Protein AF-A0A955N5R6-F1 (afdb_monomer_lite)

Foldseek 3Di:
DDPVLVVLVVLLCLLVVLVVVVVPDPDDPDPSLVVSLVSLQVSLVVLVVVQPPDLLSLLQSLLLSLLSVLLSVLSVVCVPPPDNDPCNVVSSLLNNLLSQLRSPDVLSNLVSLLVVLVVLLVLLVPQPDDDPLSVVLNVLSVVLSVLSVVCNPDDDVSVQVSLVSVLCCLLPFPPNLSSLLSSLVSDDALSSLSSLSSSLSSSSSSVVVCLVVLEQPPPPPQLVSLQVRLQVLLVQLVPDQDQSNNLSSLLSNLSSLLRNCSNPFHSCSFQVSVLSSLSSNLSSVSRNLVSVCCVVPNPDGPVRPPDCCPPPVPSVVVVVVSLVSSLCSLVRSVVRRVVRDDPPDDDDPCVSSVSSSVSSNVSSND

pLDDT: mean 79.29, std 15.6, range [40.53, 97.62]

Radius of gyration: 20.04 Å; chains: 1; bounding box: 48×49×52 Å

Secondary structure (DSSP, 8-state):
--HHHHHHHHHHHHHHHHHHHHHH--S--SHHHHHHHHHHHHHHHHHHHHHSS-HHHHHHHHHHHHHHHHHHHHHHHHHHSSS--TTHHHHHHHHHHHHHHHHS-HHHHHHHHHHHHHHHHHHHHHHSPSSHHHHHHHHHHHHHHHHHHHTTT--HHHHHHHHHHHHHHHTT-TTTTHHHHHHHHH--TTHHHHHHHHHHHHHHTTGGGGGGGG-TTS-THHHHHHHHHHHHHHHHHHH-SSHHHHHHHHHHHHHHHHHHHTTT-S-HHHHHHHHHHHHHHHHHHHHHHHHHHHHHH-S--GGG-TTHHHH-HHHHHHHHHHHHHHHHTTTHHHHHHHTTS-TT------HHHHHHHHHHHHHHH-

Structure (mmCIF, N/CA/C/O backbone):
data_AF-A0A955N5R6-F1
#
_entry.id   AF-A0A955N5R6-F1
#
loop_
_atom_site.group_PDB
_atom_site.id
_atom_site.type_symbol
_atom_site.label_atom_id
_atom_site.label_alt_id
_atom_site.label_comp_id
_atom_site.label_asym_id
_atom_site.label_entity_id
_atom_site.label_seq_id
_atom_site.pdbx_PDB_ins_code
_atom_site.Cartn_x
_atom_site.Cartn_y
_atom_site.Cartn_z
_atom_site.occupancy
_atom_site.B_iso_or_equiv
_atom_site.auth_seq_id
_atom_site.auth_comp_id
_atom_site.auth_asym_id
_atom_site.auth_atom_id
_atom_site.pdbx_PDB_model_num
ATOM 1 N N . MET A 1 1 ? 26.984 -16.695 -3.401 1.00 45.16 1 MET A N 1
ATOM 2 C CA . MET A 1 1 ? 25.619 -16.697 -2.834 1.00 45.16 1 MET A CA 1
ATOM 3 C C . MET A 1 1 ? 25.798 -16.604 -1.335 1.00 45.16 1 MET A C 1
ATOM 5 O O . MET A 1 1 ? 26.357 -17.522 -0.754 1.00 45.16 1 MET A O 1
ATOM 9 N N . SER A 1 2 ? 25.593 -15.402 -0.802 1.00 43.09 2 SER A N 1
ATOM 10 C CA . SER A 1 2 ? 26.145 -14.940 0.472 1.00 43.09 2 SER A CA 1
ATOM 11 C C . SER A 1 2 ? 25.265 -15.334 1.657 1.00 43.09 2 SER A C 1
ATOM 13 O O . SER A 1 2 ? 24.045 -15.387 1.539 1.00 43.09 2 SER A O 1
ATOM 15 N N . ILE A 1 3 ? 25.917 -15.529 2.805 1.00 46.62 3 ILE A N 1
ATOM 16 C CA . ILE A 1 3 ? 25.360 -15.760 4.152 1.00 46.62 3 ILE A CA 1
ATOM 17 C C . ILE A 1 3 ? 24.182 -14.818 4.493 1.00 46.62 3 ILE A C 1
ATOM 19 O O . ILE A 1 3 ? 23.313 -15.172 5.286 1.00 46.62 3 ILE A O 1
ATOM 23 N N . GLU A 1 4 ? 24.110 -13.643 3.861 1.00 42.06 4 GLU A N 1
ATOM 24 C CA . GLU A 1 4 ? 22.990 -12.703 3.968 1.00 42.06 4 GLU A CA 1
ATOM 25 C C . GLU A 1 4 ? 21.653 -13.310 3.523 1.00 42.06 4 GLU A C 1
ATOM 27 O O . GLU A 1 4 ? 20.668 -13.172 4.237 1.00 42.06 4 GLU A O 1
ATOM 32 N N . TYR A 1 5 ? 21.594 -14.029 2.397 1.00 41.84 5 TYR A N 1
ATOM 33 C CA . TYR A 1 5 ? 20.333 -14.599 1.897 1.00 41.84 5 TYR A CA 1
ATOM 34 C C . TYR A 1 5 ? 19.784 -15.701 2.811 1.00 41.84 5 TYR A C 1
ATOM 36 O O . TYR A 1 5 ? 18.570 -15.785 2.996 1.00 41.84 5 TYR A O 1
ATOM 44 N N . ASP A 1 6 ? 20.664 -16.492 3.430 1.00 43.78 6 ASP A N 1
ATOM 45 C CA . ASP A 1 6 ? 20.282 -17.544 4.380 1.00 43.78 6 ASP A CA 1
ATOM 46 C C . ASP A 1 6 ? 19.735 -16.951 5.690 1.00 43.78 6 ASP A C 1
ATOM 48 O O . ASP A 1 6 ? 18.735 -17.431 6.228 1.00 43.78 6 ASP A O 1
ATOM 52 N N . LEU A 1 7 ? 20.327 -15.850 6.169 1.00 50.34 7 LEU A N 1
ATOM 53 C CA . LEU A 1 7 ? 19.836 -15.084 7.322 1.00 50.34 7 LEU A CA 1
ATOM 54 C C . LEU A 1 7 ? 18.471 -14.440 7.043 1.00 50.34 7 LEU A C 1
ATOM 56 O O . LEU A 1 7 ? 17.571 -14.476 7.880 1.00 50.34 7 LEU A O 1
ATOM 60 N N . LEU A 1 8 ? 18.292 -13.887 5.846 1.00 44.66 8 LEU A N 1
ATOM 61 C CA . LEU A 1 8 ? 17.051 -13.248 5.417 1.00 44.66 8 LEU A CA 1
ATOM 62 C C . LEU A 1 8 ? 15.902 -14.267 5.253 1.00 44.66 8 LEU A C 1
ATOM 64 O O . LEU A 1 8 ? 14.768 -14.002 5.665 1.00 44.66 8 LEU A O 1
ATOM 68 N N . LEU A 1 9 ? 16.200 -15.464 4.734 1.00 45.91 9 LEU A N 1
ATOM 69 C CA . LEU A 1 9 ? 15.275 -16.603 4.704 1.00 45.91 9 LEU A CA 1
ATOM 70 C C . LEU A 1 9 ? 14.891 -17.060 6.117 1.00 45.91 9 LEU A C 1
ATOM 72 O O . LEU A 1 9 ? 13.704 -17.261 6.382 1.00 45.91 9 LEU A O 1
ATOM 76 N N . LEU A 1 10 ? 15.854 -17.143 7.041 1.00 55.66 10 LEU A N 1
ATOM 77 C CA . LEU A 1 10 ? 15.603 -17.463 8.449 1.00 55.66 10 LEU A CA 1
ATOM 78 C C . LEU A 1 10 ? 14.623 -16.465 9.093 1.00 55.66 10 LEU A C 1
ATOM 80 O O . LEU A 1 10 ? 13.697 -16.874 9.793 1.00 55.66 10 LEU A O 1
ATOM 84 N N . PHE A 1 11 ? 14.756 -15.166 8.806 1.00 51.19 11 PHE A N 1
ATOM 85 C CA . PHE A 1 11 ? 13.831 -14.148 9.314 1.00 51.19 11 PHE A CA 1
ATOM 86 C C . PHE A 1 11 ? 12.418 -14.246 8.720 1.00 51.19 11 PHE A C 1
ATOM 88 O O . PHE A 1 11 ? 11.443 -14.003 9.432 1.00 51.19 11 PHE A O 1
ATOM 95 N N . SER A 1 12 ? 12.273 -14.661 7.458 1.00 48.22 12 SER A N 1
ATOM 96 C CA . SER A 1 12 ? 10.955 -14.925 6.852 1.00 48.22 12 SER A CA 1
ATOM 97 C C . SER A 1 12 ? 10.240 -16.148 7.454 1.00 48.22 12 SER A C 1
ATOM 99 O O . SER A 1 12 ? 9.013 -16.243 7.389 1.00 48.22 12 SER A O 1
ATOM 101 N N . LEU A 1 13 ? 10.993 -17.059 8.088 1.00 51.50 13 LEU A N 1
ATOM 102 C CA . LEU A 1 13 ? 10.470 -18.237 8.788 1.00 51.50 13 LEU A CA 1
ATOM 103 C C . LEU A 1 13 ? 10.041 -17.942 10.228 1.00 51.50 13 LEU A C 1
ATOM 105 O O . LEU A 1 13 ? 9.286 -18.727 10.798 1.00 51.50 13 LEU A O 1
ATOM 109 N N . VAL A 1 14 ? 10.456 -16.817 10.818 1.00 60.91 14 VAL A N 1
ATOM 110 C CA . VAL A 1 14 ? 10.065 -16.436 12.187 1.00 60.91 14 VAL A CA 1
ATOM 111 C C . VAL A 1 14 ? 8.536 -16.409 12.354 1.00 60.91 14 VAL A C 1
ATOM 113 O O . VAL A 1 14 ? 8.039 -17.079 13.259 1.00 60.91 14 VAL A O 1
ATOM 116 N N . PRO A 1 15 ? 7.743 -15.765 11.474 1.00 46.44 15 PRO A N 1
ATOM 117 C CA . PRO A 1 15 ? 6.284 -15.821 11.573 1.00 46.44 15 PRO A CA 1
ATOM 118 C C . PRO A 1 15 ? 5.710 -17.236 11.370 1.00 46.44 15 PRO A C 1
ATOM 120 O O . PRO A 1 15 ? 4.715 -17.581 12.001 1.00 46.44 15 PRO A O 1
ATOM 123 N N . VAL A 1 16 ? 6.348 -18.085 10.552 1.00 48.19 16 VAL A N 1
ATOM 124 C CA . VAL A 1 16 ? 5.943 -19.493 10.351 1.00 48.19 16 VAL A CA 1
ATOM 125 C C . VAL A 1 16 ? 6.155 -20.315 11.625 1.00 48.19 16 VAL A C 1
ATOM 127 O O . VAL A 1 16 ? 5.269 -21.067 12.024 1.00 48.19 16 VAL A O 1
ATOM 130 N N . LEU A 1 17 ? 7.293 -20.142 12.301 1.00 54.66 17 LEU A N 1
ATOM 131 C CA . LEU A 1 17 ? 7.576 -20.786 13.587 1.00 54.66 17 LEU A CA 1
ATOM 132 C C . LEU A 1 17 ? 6.592 -20.328 14.670 1.00 54.66 17 LEU A C 1
ATOM 134 O O . LEU A 1 17 ? 6.150 -21.140 15.480 1.00 54.66 17 LEU A O 1
ATOM 138 N N . LEU A 1 18 ? 6.176 -19.059 14.639 1.00 52.72 18 LEU A N 1
ATOM 139 C CA . LEU A 1 18 ? 5.131 -18.544 15.527 1.00 52.72 18 LEU A CA 1
ATOM 140 C C . LEU A 1 18 ? 3.750 -19.126 15.215 1.00 52.72 18 LEU A C 1
ATOM 142 O O . LEU A 1 18 ? 3.010 -19.457 16.140 1.00 52.72 18 LEU A O 1
ATOM 146 N N . MET A 1 19 ? 3.422 -19.332 13.937 1.00 42.91 19 MET A N 1
ATOM 147 C CA . MET A 1 19 ? 2.200 -20.031 13.524 1.00 42.91 19 MET A CA 1
ATOM 148 C C . MET A 1 19 ? 2.196 -21.499 13.980 1.00 42.91 19 MET A C 1
ATOM 150 O O . MET A 1 19 ? 1.180 -21.999 14.468 1.00 42.91 19 MET A O 1
ATOM 154 N N . ALA A 1 20 ? 3.331 -22.190 13.850 1.00 45.75 20 ALA A N 1
ATOM 155 C CA . ALA A 1 20 ? 3.499 -23.574 14.285 1.00 45.75 20 ALA A CA 1
ATOM 156 C C . ALA A 1 20 ? 3.398 -23.704 15.816 1.00 45.75 20 ALA A C 1
ATOM 158 O O . ALA A 1 20 ? 2.660 -24.551 16.312 1.00 45.75 20 ALA A O 1
ATOM 159 N N . GLY A 1 21 ? 4.045 -22.809 16.570 1.00 50.50 21 GLY A N 1
ATOM 160 C CA . GLY A 1 21 ? 3.925 -22.765 18.032 1.00 50.50 21 GLY A CA 1
ATOM 161 C C . GLY A 1 21 ? 2.490 -22.497 18.497 1.00 50.50 21 GLY A C 1
ATOM 162 O O . GLY A 1 21 ? 1.969 -23.208 19.353 1.00 50.50 21 GLY A O 1
ATOM 163 N N . HIS A 1 22 ? 1.800 -21.542 17.865 1.00 44.75 22 HIS A N 1
ATOM 164 C CA . HIS A 1 22 ? 0.408 -21.210 18.188 1.00 44.75 22 HIS A CA 1
ATOM 165 C C . HIS A 1 22 ? -0.580 -22.347 17.868 1.00 44.75 22 HIS A C 1
ATOM 167 O O . HIS A 1 22 ? -1.604 -22.494 18.534 1.00 44.75 22 HIS A O 1
ATOM 173 N N . THR A 1 23 ? -0.316 -23.149 16.833 1.00 45.81 23 THR A N 1
ATOM 174 C CA . THR A 1 23 ? -1.173 -24.296 16.481 1.00 45.81 23 THR A CA 1
ATOM 175 C C . THR A 1 23 ? -0.907 -25.527 17.348 1.00 45.81 23 THR A C 1
ATOM 177 O O . THR A 1 23 ? -1.824 -26.326 17.538 1.00 45.81 23 THR A O 1
ATOM 180 N N . MET A 1 24 ? 0.301 -25.666 17.906 1.00 41.03 24 MET A N 1
ATOM 181 C CA . MET A 1 24 ? 0.681 -26.798 18.758 1.00 41.03 24 MET A CA 1
ATOM 182 C C . MET A 1 24 ? 0.329 -26.614 20.241 1.00 41.03 24 MET A C 1
ATOM 184 O O . MET A 1 24 ? -0.029 -27.592 20.895 1.00 41.03 24 MET A O 1
ATOM 188 N N . GLU A 1 25 ? 0.359 -25.395 20.784 1.00 40.53 25 GLU A N 1
ATOM 189 C CA . GLU A 1 25 ? 0.101 -25.161 22.210 1.00 40.53 25 GLU A CA 1
ATOM 190 C C . GLU A 1 25 ? -1.254 -24.486 22.451 1.00 40.53 25 GLU A C 1
ATOM 192 O O . GLU A 1 25 ? -1.403 -23.267 22.460 1.00 40.53 25 GLU A O 1
ATOM 197 N N . ARG A 1 26 ? -2.268 -25.304 22.752 1.00 44.34 26 ARG A N 1
ATOM 198 C CA . ARG A 1 26 ? -3.553 -24.835 23.302 1.00 44.34 26 ARG A CA 1
ATOM 199 C C . ARG A 1 26 ? -3.475 -24.452 24.791 1.00 44.34 26 ARG A C 1
ATOM 201 O O . ARG A 1 26 ? -4.512 -24.206 25.404 1.00 44.34 26 ARG A O 1
ATOM 208 N N . THR A 1 27 ? -2.283 -24.406 25.393 1.00 42.88 27 THR A N 1
ATOM 209 C CA . THR A 1 27 ? -2.103 -24.208 26.840 1.00 42.88 27 THR A CA 1
ATOM 210 C C . THR A 1 27 ? -0.878 -23.343 27.175 1.00 42.88 27 THR A C 1
ATOM 212 O O . THR A 1 27 ? 0.245 -23.765 26.941 1.00 42.88 27 THR A O 1
ATOM 215 N N . SER A 1 28 ? -1.135 -22.198 27.834 1.00 45.56 28 SER A N 1
ATOM 216 C CA . SER A 1 28 ? -0.212 -21.201 28.437 1.00 45.56 28 SER A CA 1
ATOM 217 C C . SER A 1 28 ? 0.364 -20.098 27.507 1.00 45.56 28 SER A C 1
ATOM 219 O O . SER A 1 28 ? 1.381 -20.315 26.854 1.00 45.56 28 SER A O 1
ATOM 221 N N . PRO A 1 29 ? -0.216 -18.871 27.467 1.00 54.91 29 PRO A N 1
ATOM 222 C CA . PRO A 1 29 ? -0.030 -17.948 26.340 1.00 54.91 29 PRO A CA 1
ATOM 223 C C . PRO A 1 29 ? 0.976 -16.788 26.516 1.00 54.91 29 PRO A C 1
ATOM 225 O O . PRO A 1 29 ? 1.076 -15.967 25.612 1.00 54.91 29 PRO A O 1
ATOM 228 N N . SER A 1 30 ? 1.716 -16.631 27.622 1.00 58.09 30 SER A N 1
ATOM 229 C CA . SER A 1 30 ? 2.463 -15.370 27.851 1.00 58.09 30 SER A CA 1
ATOM 230 C C . SER A 1 30 ? 3.925 -15.360 27.381 1.00 58.09 30 SER A C 1
ATOM 232 O O . SER A 1 30 ? 4.383 -14.340 26.864 1.00 58.09 30 SER A O 1
ATOM 234 N N . ALA A 1 31 ? 4.660 -16.465 27.539 1.00 51.88 31 ALA A N 1
ATOM 235 C CA . ALA A 1 31 ? 6.103 -16.498 27.283 1.00 51.88 31 ALA A CA 1
ATOM 236 C C . ALA A 1 31 ? 6.436 -16.608 25.785 1.00 51.88 31 ALA A C 1
ATOM 238 O O . ALA A 1 31 ? 7.177 -15.779 25.261 1.00 51.88 31 ALA A O 1
ATOM 239 N N . TRP A 1 32 ? 5.831 -17.562 25.073 1.00 52.62 32 TRP A N 1
ATOM 240 C CA . TRP A 1 32 ? 6.062 -17.779 23.637 1.00 52.62 32 TRP A CA 1
ATOM 241 C C . TRP A 1 32 ? 5.589 -16.614 22.763 1.00 52.62 32 TRP A C 1
ATOM 243 O O . TRP A 1 32 ? 6.258 -16.249 21.798 1.00 52.62 32 TRP A O 1
ATOM 253 N N . TRP A 1 33 ? 4.495 -15.956 23.154 1.00 56.00 33 TRP A N 1
ATOM 254 C CA . TRP A 1 33 ? 4.056 -14.704 22.534 1.00 56.00 33 TRP A CA 1
ATOM 255 C C . TRP A 1 33 ? 5.099 -13.597 22.680 1.00 56.00 33 TRP A C 1
ATOM 257 O O . TRP A 1 33 ? 5.398 -12.909 21.709 1.00 56.00 33 TRP A O 1
ATOM 267 N N . GLY A 1 34 ? 5.683 -13.449 23.875 1.00 54.94 34 GLY A N 1
ATOM 268 C CA . GLY A 1 34 ? 6.756 -12.489 24.132 1.00 54.94 34 GLY A CA 1
ATOM 269 C C . GLY A 1 34 ? 8.008 -12.769 23.301 1.00 54.94 34 GLY A C 1
ATOM 270 O O . GLY A 1 34 ? 8.581 -11.838 22.741 1.00 54.94 34 GLY A O 1
ATOM 271 N N . VAL A 1 35 ? 8.388 -14.043 23.152 1.00 58.91 35 VAL A N 1
ATOM 272 C CA . VAL A 1 35 ? 9.518 -14.456 22.303 1.00 58.91 35 VAL A CA 1
ATOM 273 C C . VAL A 1 35 ? 9.243 -14.141 20.831 1.00 58.91 35 VAL A C 1
ATOM 275 O O . VAL A 1 35 ? 10.114 -13.602 20.154 1.00 58.91 35 VAL A O 1
ATOM 278 N N . GLY A 1 36 ? 8.026 -14.388 20.339 1.00 60.94 36 GLY A N 1
ATOM 279 C CA . GLY A 1 36 ? 7.644 -14.052 18.966 1.00 60.94 36 GLY A CA 1
ATOM 280 C C . GLY A 1 36 ? 7.657 -12.563 18.664 1.00 60.94 36 GLY A C 1
ATOM 281 O O . GLY A 1 36 ? 8.285 -12.117 17.705 1.00 60.94 36 GLY A O 1
ATOM 282 N N . ILE A 1 37 ? 7.040 -11.787 19.544 1.00 61.12 37 ILE A N 1
ATOM 283 C CA . ILE A 1 37 ? 7.028 -10.323 19.528 1.00 61.12 37 ILE A CA 1
ATOM 284 C C . ILE A 1 37 ? 8.462 -9.766 19.544 1.00 61.12 37 ILE A C 1
ATOM 286 O O . ILE A 1 37 ? 8.814 -8.934 18.707 1.00 61.12 37 ILE A O 1
ATOM 290 N N . ALA A 1 38 ? 9.322 -10.274 20.431 1.00 58.94 38 ALA A N 1
ATOM 291 C CA . ALA A 1 38 ? 10.726 -9.874 20.499 1.00 58.94 38 ALA A CA 1
ATOM 292 C C . ALA A 1 38 ? 11.499 -10.258 19.229 1.00 58.94 38 ALA A C 1
ATOM 294 O O . ALA A 1 38 ? 12.280 -9.457 18.722 1.00 58.94 38 ALA A O 1
ATOM 295 N N . SER A 1 39 ? 11.252 -11.445 18.671 1.00 63.12 39 SER A N 1
ATOM 296 C CA . SER A 1 39 ? 11.919 -11.899 17.449 1.00 63.12 39 SER A CA 1
ATOM 297 C C . SER A 1 39 ? 11.550 -11.057 16.223 1.00 63.12 39 SER A C 1
ATOM 299 O O . SER A 1 39 ? 12.436 -10.734 15.437 1.00 63.12 39 SER A O 1
ATOM 301 N N . MET A 1 40 ? 10.292 -10.615 16.090 1.00 65.88 40 MET A N 1
ATOM 302 C CA . MET A 1 40 ? 9.867 -9.710 15.012 1.00 65.88 40 MET A CA 1
ATOM 303 C C . MET A 1 40 ? 10.524 -8.329 15.125 1.00 65.88 40 MET A C 1
ATOM 305 O O . MET A 1 40 ? 10.931 -7.765 14.110 1.00 65.88 40 MET A O 1
ATOM 309 N N . LEU A 1 41 ? 10.672 -7.800 16.346 1.00 64.50 41 LEU A N 1
ATOM 310 C CA . LEU A 1 41 ? 11.380 -6.538 16.586 1.00 64.50 41 LEU A CA 1
ATOM 311 C C . LEU A 1 41 ? 12.872 -6.644 16.286 1.00 64.50 41 LEU A C 1
ATOM 313 O O . LEU A 1 41 ? 13.416 -5.773 15.617 1.00 64.50 41 LEU A O 1
ATOM 317 N N . ILE A 1 42 ? 13.527 -7.701 16.770 1.00 69.44 42 ILE A N 1
ATOM 318 C CA . ILE A 1 42 ? 14.959 -7.925 16.542 1.00 69.44 42 ILE A CA 1
ATOM 319 C C . ILE A 1 42 ? 15.221 -8.123 15.049 1.00 69.44 42 ILE A C 1
ATOM 321 O O . ILE A 1 42 ? 16.147 -7.521 14.513 1.00 69.44 42 ILE A O 1
ATOM 325 N N . ALA A 1 43 ? 14.376 -8.901 14.367 1.00 68.00 43 ALA A N 1
ATOM 326 C CA . ALA A 1 43 ? 14.438 -9.064 12.923 1.00 68.00 43 ALA A CA 1
ATOM 327 C C . ALA A 1 43 ? 14.294 -7.710 12.217 1.00 68.00 43 ALA A C 1
ATOM 329 O O . ALA A 1 43 ? 15.180 -7.327 11.460 1.00 68.00 43 ALA A O 1
ATOM 330 N N . GLY A 1 44 ? 13.235 -6.945 12.512 1.00 59.59 44 GLY A N 1
ATOM 331 C CA . GLY A 1 44 ? 12.989 -5.635 11.902 1.00 59.59 44 GLY A CA 1
ATOM 332 C C . GLY A 1 44 ? 14.117 -4.628 12.149 1.00 59.59 44 GLY A C 1
ATOM 333 O O . GLY A 1 44 ? 14.537 -3.940 11.222 1.00 59.59 44 GLY A O 1
ATOM 334 N N . ALA A 1 45 ? 14.658 -4.583 13.368 1.00 61.97 45 ALA A N 1
ATOM 335 C CA . ALA A 1 45 ? 15.811 -3.753 13.710 1.00 61.97 45 ALA A CA 1
ATOM 336 C C . ALA A 1 45 ? 17.077 -4.195 12.961 1.00 61.97 45 ALA A C 1
ATOM 338 O O . ALA A 1 45 ? 17.823 -3.347 12.478 1.00 61.97 45 ALA A O 1
ATOM 339 N N . GLY A 1 46 ? 17.284 -5.506 12.807 1.00 62.84 46 GLY A N 1
ATOM 340 C CA . GLY A 1 46 ? 18.343 -6.067 11.973 1.00 62.84 46 GLY A CA 1
ATOM 341 C C . GLY A 1 46 ? 18.218 -5.608 10.522 1.00 62.84 46 GLY A C 1
ATOM 342 O O . GLY A 1 46 ? 19.165 -5.047 9.980 1.00 62.84 46 GLY A O 1
ATOM 343 N N . PHE A 1 47 ? 17.037 -5.749 9.910 1.00 66.25 47 PHE A N 1
ATOM 344 C CA . PHE A 1 47 ? 16.791 -5.271 8.544 1.00 66.25 47 PHE A CA 1
ATOM 345 C C . PHE A 1 47 ? 17.104 -3.781 8.384 1.00 66.25 47 PHE A C 1
ATOM 347 O O . PHE A 1 47 ? 17.752 -3.406 7.413 1.00 66.25 47 PHE A O 1
ATOM 354 N N . LEU A 1 48 ? 16.690 -2.939 9.333 1.00 60.75 48 LEU A N 1
ATOM 355 C CA . LEU A 1 48 ? 16.972 -1.501 9.293 1.00 60.75 48 LEU A CA 1
ATOM 356 C C . LEU A 1 48 ? 18.466 -1.187 9.436 1.00 60.75 48 LEU A C 1
ATOM 358 O O . LEU A 1 48 ? 18.965 -0.311 8.737 1.00 60.75 48 LEU A O 1
ATOM 362 N N . ALA A 1 49 ? 19.177 -1.907 10.306 1.00 59.69 49 ALA A N 1
ATOM 363 C CA . ALA A 1 49 ? 20.607 -1.710 10.524 1.00 59.69 49 ALA A CA 1
ATOM 364 C C . ALA A 1 49 ? 21.448 -2.126 9.305 1.00 59.69 49 ALA A C 1
ATOM 366 O O . ALA A 1 49 ? 22.344 -1.391 8.907 1.00 59.69 49 ALA A O 1
ATOM 367 N N . PHE A 1 50 ? 21.135 -3.266 8.680 1.00 58.44 50 PHE A N 1
ATOM 368 C CA . PHE A 1 50 ? 21.855 -3.756 7.495 1.00 58.44 50 PHE A CA 1
ATOM 369 C C . PHE A 1 50 ? 21.404 -3.080 6.190 1.00 58.44 50 PHE A C 1
ATOM 371 O O . PHE A 1 50 ? 22.125 -3.075 5.199 1.00 58.44 50 PHE A O 1
ATOM 378 N N . GLY A 1 51 ? 20.197 -2.513 6.177 1.00 53.31 51 GLY A N 1
ATOM 379 C CA . GLY A 1 51 ? 19.553 -1.956 4.993 1.00 53.31 51 GLY A CA 1
ATOM 380 C C . GLY A 1 51 ? 19.860 -0.498 4.672 1.00 53.31 51 GLY A C 1
ATOM 381 O O . GLY A 1 51 ? 19.424 -0.013 3.631 1.00 53.31 51 GLY A O 1
ATOM 382 N N . TRP A 1 52 ? 20.536 0.211 5.575 1.00 50.84 52 TRP A N 1
ATOM 383 C CA . TRP A 1 52 ? 20.814 1.641 5.425 1.00 50.84 52 TRP A CA 1
ATOM 384 C C . TRP A 1 52 ? 22.067 1.912 4.574 1.00 50.84 52 TRP A C 1
ATOM 386 O O . TRP A 1 52 ? 22.229 3.007 4.044 1.00 50.84 52 TRP A O 1
ATOM 396 N N . GLU A 1 53 ? 22.950 0.924 4.402 1.00 51.28 53 GLU A N 1
ATOM 397 C CA . GLU A 1 53 ? 24.264 1.129 3.773 1.00 51.28 53 GLU A CA 1
ATOM 398 C C . GLU A 1 53 ? 24.275 0.967 2.238 1.00 51.28 53 GLU A C 1
ATOM 400 O O . GLU A 1 53 ? 25.265 1.332 1.607 1.00 51.28 53 GLU A O 1
ATOM 405 N N . SER A 1 54 ? 23.198 0.483 1.592 1.00 57.25 54 SER A N 1
ATOM 406 C CA . SER A 1 54 ? 23.153 0.385 0.116 1.00 57.25 54 SER A CA 1
ATOM 407 C C . SER A 1 54 ? 21.770 0.620 -0.518 1.00 57.25 54 SER A C 1
ATOM 409 O O . SER A 1 54 ? 20.740 0.193 0.013 1.00 57.25 54 SER A O 1
ATOM 411 N N . GLU A 1 55 ? 21.736 1.231 -1.711 1.00 56.94 55 G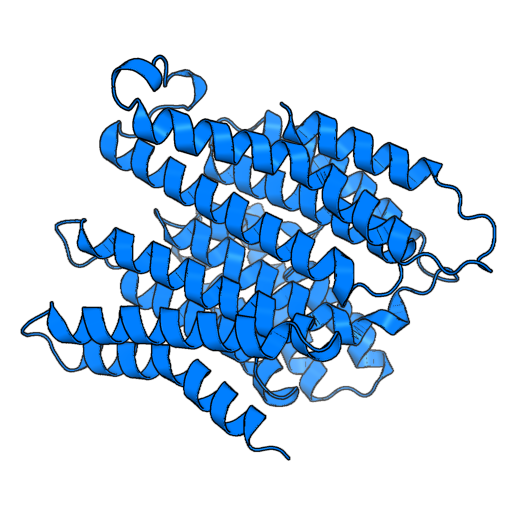LU A N 1
ATOM 412 C CA . GLU A 1 55 ? 20.503 1.466 -2.494 1.00 56.94 55 GLU A CA 1
ATOM 413 C C . GLU A 1 55 ? 19.752 0.160 -2.816 1.00 56.94 55 GLU A C 1
ATOM 415 O O . GLU A 1 55 ? 18.532 0.082 -2.666 1.00 56.94 55 GLU A O 1
ATOM 420 N N . ILE A 1 56 ? 20.479 -0.908 -3.171 1.00 58.16 56 ILE A N 1
ATOM 421 C CA . ILE A 1 56 ? 19.900 -2.232 -3.468 1.00 58.16 56 ILE A CA 1
ATOM 422 C C . ILE A 1 56 ? 19.265 -2.845 -2.213 1.00 58.16 56 ILE A C 1
ATOM 424 O O . ILE A 1 56 ? 18.224 -3.504 -2.304 1.00 58.16 56 ILE A O 1
ATOM 428 N N . SER A 1 57 ? 19.847 -2.601 -1.033 1.00 65.25 57 SER A N 1
ATOM 429 C CA . SER A 1 57 ? 19.284 -3.091 0.224 1.00 65.25 57 SER A CA 1
ATOM 430 C C . SER A 1 57 ? 17.997 -2.365 0.616 1.00 65.25 57 SER A C 1
ATOM 432 O O . SER A 1 57 ? 17.108 -3.012 1.163 1.00 65.25 57 SER A O 1
ATOM 434 N N . SER A 1 58 ? 17.823 -1.087 0.249 1.00 76.06 58 SER A N 1
ATOM 435 C CA . SER A 1 58 ? 16.643 -0.283 0.617 1.00 76.06 58 SER A CA 1
ATOM 436 C C . SER A 1 58 ? 15.327 -0.829 0.046 1.00 76.06 58 SER A C 1
ATOM 438 O O . SER A 1 58 ? 14.304 -0.799 0.729 1.00 76.06 58 SER A O 1
ATOM 440 N N . PHE A 1 59 ? 15.342 -1.414 -1.159 1.00 84.25 59 PHE A N 1
ATOM 441 C CA . PHE A 1 59 ? 14.165 -2.061 -1.765 1.00 84.25 59 PHE A CA 1
ATOM 442 C C . PHE A 1 59 ? 13.705 -3.337 -1.041 1.00 84.25 59 PHE A C 1
ATOM 444 O O . PHE A 1 59 ? 12.618 -3.839 -1.316 1.00 84.25 59 PHE A O 1
ATOM 451 N N . VAL A 1 60 ? 14.517 -3.892 -0.139 1.00 86.69 60 VAL A N 1
ATOM 452 C CA . VAL A 1 60 ? 14.210 -5.136 0.583 1.00 86.69 60 VAL A CA 1
ATOM 453 C C . VAL A 1 60 ? 14.067 -4.872 2.078 1.00 86.69 60 VAL A C 1
ATOM 455 O O . VAL A 1 60 ? 13.080 -5.276 2.688 1.00 86.69 60 VAL A O 1
ATOM 458 N N . SER A 1 61 ? 15.021 -4.156 2.665 1.00 85.31 61 SER A N 1
ATOM 459 C CA . SER A 1 61 ? 15.124 -3.921 4.103 1.00 85.31 61 SER A CA 1
ATOM 460 C C . SER A 1 61 ? 13.980 -3.078 4.659 1.00 85.31 61 SER A C 1
ATOM 462 O O . SER A 1 61 ? 13.328 -3.496 5.616 1.00 85.31 61 SER A O 1
ATOM 464 N N . LEU A 1 62 ? 13.697 -1.924 4.045 1.00 87.12 62 LEU A N 1
ATOM 465 C CA . LEU A 1 62 ? 12.648 -1.005 4.486 1.00 87.12 62 LEU A CA 1
ATOM 466 C C . LEU A 1 62 ? 11.254 -1.643 4.354 1.00 87.12 62 LEU A C 1
ATOM 468 O O . LEU A 1 62 ? 10.514 -1.628 5.342 1.00 87.12 62 LEU A O 1
ATOM 472 N N . PRO A 1 63 ? 10.885 -2.270 3.214 1.00 92.50 63 PRO A N 1
ATOM 473 C CA . PRO A 1 63 ? 9.622 -2.997 3.110 1.00 92.50 63 PRO A CA 1
ATOM 474 C C . PRO A 1 63 ? 9.494 -4.159 4.101 1.00 92.50 63 PRO A C 1
ATOM 476 O O . PRO A 1 63 ? 8.448 -4.300 4.736 1.00 92.50 63 PRO A O 1
ATOM 479 N N . ALA A 1 64 ? 10.548 -4.960 4.294 1.00 90.75 64 ALA A N 1
ATOM 480 C CA . ALA A 1 64 ? 10.527 -6.076 5.241 1.00 90.75 64 ALA A CA 1
ATOM 481 C C . ALA A 1 64 ? 10.349 -5.594 6.690 1.00 90.75 64 ALA A C 1
ATOM 483 O O . ALA A 1 64 ? 9.499 -6.113 7.420 1.00 90.75 64 ALA A O 1
ATOM 484 N N . ALA A 1 65 ? 11.092 -4.560 7.092 1.00 86.62 65 ALA A N 1
ATOM 485 C CA . ALA A 1 65 ? 10.973 -3.953 8.411 1.00 86.62 65 ALA A CA 1
ATOM 486 C C . ALA A 1 65 ? 9.575 -3.363 8.642 1.00 86.62 65 ALA A C 1
ATOM 488 O O . ALA A 1 65 ? 9.001 -3.553 9.713 1.00 86.62 65 ALA A O 1
ATOM 489 N N . ALA A 1 66 ? 8.994 -2.708 7.633 1.00 90.69 66 ALA A N 1
ATOM 490 C CA . ALA A 1 66 ? 7.641 -2.168 7.717 1.00 90.69 66 ALA A CA 1
ATOM 491 C C . ALA A 1 66 ? 6.596 -3.273 7.925 1.00 90.69 66 ALA A C 1
ATOM 493 O O . ALA A 1 66 ? 5.733 -3.135 8.794 1.00 90.69 66 ALA A O 1
ATOM 494 N N . ILE A 1 67 ? 6.693 -4.385 7.183 1.00 94.12 67 ILE A N 1
ATOM 495 C CA . ILE A 1 67 ? 5.798 -5.541 7.346 1.00 94.12 67 ILE A CA 1
ATOM 496 C C . ILE A 1 67 ? 5.899 -6.099 8.766 1.00 94.12 67 ILE A C 1
ATOM 498 O O . ILE A 1 67 ? 4.871 -6.273 9.424 1.00 94.12 67 ILE A O 1
ATOM 502 N N . LEU A 1 68 ? 7.120 -6.334 9.258 1.00 89.88 68 LEU A N 1
ATOM 503 C CA . LEU A 1 68 ? 7.351 -6.845 10.611 1.00 89.88 68 LEU A CA 1
ATOM 504 C C . LEU A 1 68 ? 6.797 -5.899 11.677 1.00 89.88 68 LEU A C 1
ATOM 506 O O . LEU A 1 68 ? 6.083 -6.350 12.571 1.00 89.88 68 LEU A O 1
ATOM 510 N N . LEU A 1 69 ? 7.062 -4.596 11.557 1.00 86.88 69 LEU A N 1
ATOM 511 C CA . LEU A 1 69 ? 6.574 -3.583 12.490 1.00 86.88 69 LEU A CA 1
ATOM 512 C C . LEU A 1 69 ? 5.043 -3.501 12.494 1.00 86.88 69 LEU A C 1
ATOM 514 O O . LEU A 1 69 ? 4.429 -3.455 13.557 1.00 86.88 69 LEU A O 1
ATOM 518 N N . SER A 1 70 ? 4.409 -3.519 11.320 1.00 91.69 70 SER A N 1
ATOM 519 C CA . SER A 1 70 ? 2.949 -3.466 11.212 1.00 91.69 70 SER A CA 1
ATOM 520 C C . SER A 1 70 ? 2.287 -4.702 11.820 1.00 91.69 70 SER A C 1
ATOM 522 O O . SER A 1 70 ? 1.350 -4.574 12.612 1.00 91.69 70 SER A O 1
ATOM 524 N N . CYS A 1 71 ? 2.818 -5.894 11.524 1.00 90.31 71 CYS A N 1
ATOM 525 C CA . CYS A 1 71 ? 2.331 -7.143 12.105 1.00 90.31 71 CYS A CA 1
ATOM 526 C C . CYS A 1 71 ? 2.541 -7.167 13.620 1.00 90.31 71 CYS A C 1
ATOM 528 O O . CYS A 1 71 ? 1.635 -7.547 14.352 1.00 90.31 71 CYS A O 1
ATOM 530 N N . PHE A 1 72 ? 3.695 -6.703 14.098 1.00 85.12 72 PHE A N 1
ATOM 531 C CA . PHE A 1 72 ? 3.986 -6.569 15.520 1.00 85.12 72 PHE A CA 1
ATOM 532 C C . PHE A 1 72 ? 2.971 -5.666 16.232 1.00 85.12 72 PHE A C 1
ATOM 534 O O . PHE A 1 72 ? 2.366 -6.082 17.220 1.00 85.12 72 PHE A O 1
ATOM 541 N N . CYS A 1 73 ? 2.725 -4.462 15.707 1.00 84.31 73 CYS A N 1
ATOM 542 C CA . CYS A 1 73 ? 1.740 -3.534 16.266 1.00 84.31 73 CYS A CA 1
ATOM 543 C C . CYS A 1 73 ? 0.327 -4.136 16.259 1.00 84.31 73 CYS A C 1
ATOM 545 O O . CYS A 1 73 ? -0.400 -4.027 17.246 1.00 84.31 73 CYS A O 1
ATOM 547 N N . ALA A 1 74 ? -0.052 -4.818 15.174 1.00 86.38 74 ALA A N 1
ATOM 548 C CA . ALA A 1 74 ? -1.349 -5.473 15.070 1.00 86.38 74 ALA A CA 1
ATOM 549 C C . ALA A 1 74 ? -1.492 -6.660 16.034 1.00 86.38 74 ALA A C 1
ATOM 551 O O . ALA A 1 74 ? -2.570 -6.856 16.579 1.00 86.38 74 ALA A O 1
ATOM 552 N N . LEU A 1 75 ? -0.429 -7.428 16.283 1.00 84.50 75 LEU A N 1
ATOM 553 C CA . LEU A 1 75 ? -0.433 -8.534 17.244 1.00 84.50 75 LEU A CA 1
ATOM 554 C C . LEU A 1 75 ? -0.474 -8.039 18.693 1.00 84.50 75 LEU A C 1
ATOM 556 O O . LEU A 1 75 ? -1.191 -8.621 19.504 1.00 84.50 75 LEU A O 1
ATOM 560 N N . LEU A 1 76 ? 0.237 -6.952 19.018 1.00 79.06 76 LEU A N 1
ATOM 561 C CA . LEU A 1 76 ? 0.144 -6.318 20.337 1.00 79.06 76 LEU A CA 1
ATOM 562 C C . LEU A 1 76 ? -1.289 -5.889 20.654 1.00 79.06 76 LEU A C 1
ATOM 564 O O . LEU A 1 76 ? -1.754 -6.116 21.767 1.00 79.06 76 LEU A O 1
ATOM 568 N N . TRP A 1 77 ? -1.994 -5.347 19.661 1.00 74.31 77 TRP A N 1
ATOM 569 C CA . TRP A 1 77 ? -3.402 -4.981 19.784 1.00 74.31 77 TRP A CA 1
ATOM 570 C C . TRP A 1 77 ? -4.293 -6.162 20.197 1.00 74.31 77 TRP A C 1
ATOM 572 O O . TRP A 1 77 ? -5.165 -6.020 21.049 1.00 74.31 77 TRP A O 1
ATOM 582 N N . GLN A 1 78 ? -4.045 -7.351 19.637 1.00 73.50 78 GLN A N 1
ATOM 583 C CA . GLN A 1 78 ? -4.871 -8.537 19.898 1.00 73.50 78 GLN A CA 1
ATOM 584 C C . GLN A 1 78 ? -4.725 -9.088 21.324 1.00 73.50 78 GLN A C 1
ATOM 586 O O . GLN A 1 78 ? -5.589 -9.832 21.778 1.00 73.50 78 GLN A O 1
ATOM 591 N N . LYS A 1 79 ? -3.648 -8.746 22.041 1.00 60.94 79 LYS A N 1
ATOM 592 C CA . LYS A 1 79 ? -3.391 -9.249 23.399 1.00 60.94 79 LYS A CA 1
ATOM 593 C C . LYS A 1 79 ? -4.299 -8.614 24.457 1.00 60.94 79 LYS A C 1
ATOM 595 O O . LYS A 1 79 ? -4.604 -9.268 25.453 1.00 60.94 79 LYS A O 1
ATOM 600 N N . ASP A 1 80 ? -4.722 -7.371 24.242 1.00 55.34 80 ASP A N 1
ATOM 601 C CA . ASP A 1 80 ? -5.569 -6.633 25.185 1.00 55.34 80 ASP A CA 1
ATOM 602 C C . ASP A 1 80 ? -7.067 -6.925 24.975 1.00 55.34 80 ASP A C 1
ATOM 604 O O . ASP A 1 80 ? -7.875 -6.769 25.897 1.00 55.34 80 ASP A O 1
ATOM 608 N N . ALA A 1 81 ? -7.443 -7.438 23.798 1.00 56.69 81 ALA A N 1
ATOM 609 C CA . ALA A 1 81 ? -8.782 -7.940 23.535 1.00 56.69 81 ALA A CA 1
ATOM 610 C C . ALA A 1 81 ? -8.995 -9.267 24.289 1.00 56.69 81 ALA A C 1
ATOM 612 O O . ALA A 1 81 ? -8.384 -10.289 23.999 1.00 56.69 81 ALA A O 1
ATOM 613 N N . SER A 1 82 ? -9.895 -9.268 25.274 1.00 48.62 82 SER A N 1
ATOM 614 C CA . SER A 1 82 ? -10.218 -10.399 26.174 1.00 48.62 82 SER A CA 1
ATOM 615 C C . SER A 1 82 ? -10.700 -11.717 25.518 1.00 48.62 82 SER A C 1
ATOM 617 O O . SER A 1 82 ? -11.120 -12.645 26.212 1.00 48.62 82 SER A O 1
ATOM 619 N N . ARG A 1 83 ? -10.641 -11.843 24.189 1.00 49.88 83 ARG A N 1
ATOM 620 C CA . ARG A 1 83 ? -10.929 -13.060 23.424 1.00 49.88 83 ARG A CA 1
ATOM 621 C C . ARG A 1 83 ? -9.769 -13.306 22.471 1.00 49.88 83 ARG A C 1
ATOM 623 O O . ARG A 1 83 ? -9.359 -12.379 21.785 1.00 49.88 83 ARG A O 1
ATOM 630 N N . VAL A 1 84 ? -9.285 -14.551 22.402 1.00 52.69 84 VAL A N 1
ATOM 631 C CA . VAL A 1 84 ? -8.368 -15.001 21.341 1.00 52.69 84 VAL A CA 1
ATOM 632 C C . VAL A 1 84 ? -9.004 -14.615 20.010 1.00 52.69 84 VAL A C 1
ATOM 634 O O . VAL A 1 84 ? -10.014 -15.192 19.613 1.00 52.69 84 VAL A O 1
ATOM 637 N N . SER A 1 85 ? -8.480 -13.560 19.403 1.00 58.47 85 SER A N 1
ATOM 638 C CA . SER A 1 85 ? -9.063 -12.962 18.217 1.00 58.47 85 SER A CA 1
ATOM 639 C C . SER A 1 85 ? -8.779 -13.836 17.004 1.00 58.47 85 SER A C 1
ATOM 641 O O . SER A 1 85 ? -7.639 -14.257 16.784 1.00 58.47 85 SER A O 1
ATOM 643 N N . ASP A 1 86 ? -9.812 -14.070 16.192 1.00 70.19 86 ASP A N 1
ATOM 644 C CA . ASP A 1 86 ? -9.730 -14.800 14.921 1.00 70.19 86 ASP A CA 1
ATOM 645 C C . ASP A 1 86 ? -8.741 -14.152 13.921 1.00 70.19 86 ASP A C 1
ATOM 647 O O . ASP A 1 86 ? -8.406 -14.760 12.903 1.00 70.19 86 ASP A O 1
ATOM 651 N N . ASP A 1 87 ? -8.239 -12.943 14.208 1.00 80.19 87 ASP A N 1
ATOM 652 C CA . ASP A 1 87 ? -7.381 -12.161 13.317 1.00 80.19 87 ASP A CA 1
ATOM 653 C C . ASP A 1 87 ? -5.875 -12.473 13.448 1.00 80.19 87 ASP A C 1
ATOM 655 O O . ASP A 1 87 ? -5.104 -12.108 12.559 1.00 80.19 87 ASP A O 1
ATOM 659 N N . VAL A 1 88 ? -5.426 -13.206 14.479 1.00 83.56 88 VAL A N 1
ATOM 660 C CA . VAL A 1 88 ? -3.995 -13.557 14.659 1.00 83.56 88 VAL A CA 1
ATOM 661 C C . VAL A 1 88 ? -3.456 -14.388 13.488 1.00 83.56 88 VAL A C 1
ATOM 663 O O . VAL A 1 88 ? -2.390 -14.092 12.948 1.00 83.56 88 VAL A O 1
ATOM 666 N N . VAL A 1 89 ? -4.203 -15.410 13.060 1.00 86.69 89 VAL A N 1
ATOM 667 C CA . VAL A 1 89 ? -3.804 -16.287 11.946 1.00 86.69 89 VAL A CA 1
ATOM 668 C C . VAL A 1 89 ? -3.720 -15.511 10.620 1.00 86.69 89 VAL A C 1
ATOM 670 O O . VAL A 1 89 ? -2.686 -15.608 9.957 1.00 86.69 89 VAL A O 1
ATOM 673 N N . PRO A 1 90 ? -4.729 -14.700 10.236 1.00 90.31 90 PRO A N 1
ATOM 674 C CA . PRO A 1 90 ? -4.628 -13.779 9.107 1.00 90.31 90 PRO A CA 1
ATOM 675 C C . PRO A 1 90 ? -3.409 -12.854 9.151 1.00 90.31 90 PRO A C 1
ATOM 677 O O . PRO A 1 90 ? -2.751 -12.698 8.125 1.00 90.31 90 PRO A O 1
ATOM 680 N N . ILE A 1 91 ? -3.084 -12.261 10.308 1.00 90.50 91 ILE A N 1
ATOM 681 C CA . ILE A 1 91 ? -1.926 -11.361 10.444 1.00 90.50 91 ILE A CA 1
ATOM 682 C C . ILE A 1 91 ? -0.623 -12.116 10.164 1.00 90.50 91 ILE A C 1
ATOM 684 O O . ILE A 1 91 ? 0.208 -11.644 9.390 1.00 90.50 91 ILE A O 1
ATOM 688 N N . ILE A 1 92 ? -0.452 -13.304 10.748 1.00 89.12 92 ILE A N 1
ATOM 689 C CA . ILE A 1 92 ? 0.754 -14.112 10.540 1.00 89.12 92 ILE A CA 1
ATOM 690 C C . ILE A 1 92 ? 0.864 -14.567 9.081 1.00 89.12 92 ILE A C 1
ATOM 692 O O . ILE A 1 92 ? 1.936 -14.466 8.488 1.00 89.12 92 ILE A O 1
ATOM 696 N N . LEU A 1 93 ? -0.238 -15.010 8.471 1.00 91.81 93 LEU A N 1
ATOM 697 C CA . LEU A 1 93 ? -0.252 -15.410 7.065 1.00 91.81 93 LEU A CA 1
ATOM 698 C C . LEU A 1 93 ? 0.150 -14.249 6.143 1.00 91.81 93 LEU A C 1
ATOM 700 O O . LEU A 1 93 ? 0.960 -14.438 5.237 1.00 91.81 93 LEU A O 1
ATOM 704 N N . LEU A 1 94 ? -0.364 -13.043 6.398 1.00 94.25 94 LEU A N 1
ATOM 705 C CA . LEU A 1 94 ? 0.033 -11.837 5.670 1.00 94.25 94 LEU A CA 1
ATOM 706 C C . LEU A 1 94 ? 1.511 -11.502 5.863 1.00 94.25 94 LEU A C 1
ATOM 708 O O . LEU A 1 94 ? 2.171 -11.137 4.892 1.00 94.25 94 LEU A O 1
ATOM 712 N N . ALA A 1 95 ? 2.039 -11.665 7.079 1.00 91.50 95 ALA A N 1
ATOM 713 C CA . ALA A 1 95 ? 3.458 -11.472 7.353 1.00 91.50 95 ALA A CA 1
ATOM 714 C C . ALA A 1 95 ? 4.316 -12.421 6.507 1.00 91.50 95 ALA A C 1
ATOM 716 O O . ALA A 1 95 ? 5.241 -11.969 5.842 1.00 91.50 95 ALA A O 1
ATOM 717 N N . VAL A 1 96 ? 3.983 -13.717 6.483 1.00 90.25 96 VAL A N 1
ATOM 718 C CA . VAL A 1 96 ? 4.718 -14.734 5.710 1.00 90.25 96 VAL A CA 1
ATOM 719 C C . VAL A 1 96 ? 4.656 -14.440 4.213 1.00 90.25 96 VAL A C 1
ATOM 721 O O . VAL A 1 96 ? 5.691 -14.403 3.550 1.00 90.25 96 VAL A O 1
ATOM 724 N N . LEU A 1 97 ? 3.454 -14.205 3.677 1.00 94.12 97 LEU A N 1
ATOM 725 C CA . LEU A 1 97 ? 3.259 -13.949 2.249 1.00 94.12 97 LEU A CA 1
ATOM 726 C C . LEU A 1 97 ? 3.932 -12.642 1.808 1.00 94.12 97 LEU A C 1
ATOM 728 O O . LEU A 1 97 ? 4.601 -12.611 0.777 1.00 94.12 97 LEU A O 1
ATOM 732 N N . GLY A 1 98 ? 3.809 -11.581 2.607 1.00 94.00 98 GLY A N 1
ATOM 733 C CA . GLY A 1 98 ? 4.453 -10.297 2.347 1.00 94.00 98 GLY A CA 1
ATOM 734 C C . GLY A 1 98 ? 5.976 -10.375 2.425 1.00 94.00 98 GLY A C 1
ATOM 735 O O . GLY A 1 98 ? 6.661 -9.953 1.498 1.00 94.00 98 GLY A O 1
ATOM 736 N N . LEU A 1 99 ? 6.523 -10.956 3.497 1.00 90.75 99 LEU A N 1
ATOM 737 C CA . LEU A 1 99 ? 7.973 -11.095 3.666 1.00 90.75 99 LEU A CA 1
ATOM 738 C C . LEU A 1 99 ? 8.583 -11.973 2.579 1.00 90.75 99 LEU A C 1
ATOM 740 O O . LEU A 1 99 ? 9.606 -11.600 2.010 1.00 90.75 99 LEU A O 1
ATOM 744 N N . GLY A 1 100 ? 7.942 -13.089 2.229 1.00 88.19 100 GLY A N 1
ATOM 745 C CA . GLY A 1 100 ? 8.380 -13.929 1.118 1.00 88.19 100 GLY A CA 1
ATOM 746 C C . GLY A 1 100 ? 8.385 -13.185 -0.224 1.00 88.19 100 GLY A C 1
ATOM 747 O O . GLY A 1 100 ? 9.323 -13.344 -1.006 1.00 88.19 100 GLY A O 1
ATOM 748 N N . GLY A 1 101 ? 7.398 -12.310 -0.459 1.00 89.69 101 GLY A N 1
ATOM 749 C CA . GLY A 1 101 ? 7.309 -11.435 -1.637 1.00 89.69 101 GLY A CA 1
ATOM 750 C C . GLY A 1 101 ? 8.266 -10.231 -1.633 1.00 89.69 101 GLY A C 1
ATOM 751 O O . GLY A 1 101 ? 8.408 -9.540 -2.640 1.00 89.69 101 GLY A O 1
ATOM 752 N N . VAL A 1 102 ? 8.951 -9.955 -0.524 1.00 91.00 102 VAL A N 1
ATOM 753 C CA . VAL A 1 102 ? 9.958 -8.883 -0.432 1.00 91.00 102 VAL A CA 1
ATOM 754 C C . VAL A 1 102 ? 11.375 -9.454 -0.438 1.00 91.00 102 VAL A C 1
ATOM 756 O O . VAL A 1 102 ? 12.236 -8.964 -1.163 1.00 91.00 102 VAL A O 1
ATOM 759 N N . ILE A 1 103 ? 11.611 -10.497 0.355 1.00 85.25 103 ILE A N 1
ATOM 760 C CA . ILE A 1 103 ? 12.940 -11.033 0.661 1.00 85.25 103 ILE A CA 1
ATOM 761 C C . ILE A 1 103 ? 13.359 -12.140 -0.313 1.00 85.25 103 ILE A C 1
ATOM 763 O O . ILE A 1 103 ? 14.550 -12.335 -0.556 1.00 85.25 103 ILE A O 1
ATOM 767 N N . GLY A 1 104 ? 12.397 -12.887 -0.861 1.00 75.44 104 GLY A N 1
ATOM 768 C CA . GLY A 1 104 ? 12.687 -14.061 -1.677 1.00 75.44 104 GLY A CA 1
ATOM 769 C C . GLY A 1 104 ? 13.516 -13.745 -2.926 1.00 75.44 104 GLY A C 1
ATOM 770 O O . GLY A 1 104 ? 13.412 -12.672 -3.525 1.00 75.44 104 GLY A O 1
ATOM 771 N N . VAL A 1 105 ? 14.292 -14.734 -3.374 1.00 79.12 105 VAL A N 1
ATOM 772 C CA . VAL A 1 105 ? 14.862 -14.730 -4.730 1.00 79.12 105 VAL A CA 1
ATOM 773 C C . VAL A 1 105 ? 13.740 -14.770 -5.769 1.00 79.12 105 VAL A C 1
ATOM 775 O O . VAL A 1 105 ? 12.672 -15.314 -5.499 1.00 79.12 105 VAL A O 1
ATOM 778 N N . VAL A 1 106 ? 13.977 -14.213 -6.960 1.00 77.75 106 VAL A N 1
ATOM 779 C CA . VAL A 1 106 ? 12.940 -13.900 -7.965 1.00 77.75 106 VAL A CA 1
ATOM 780 C C . VAL A 1 106 ? 11.856 -14.977 -8.148 1.00 77.75 106 VAL A C 1
ATOM 782 O O . VAL A 1 106 ? 10.689 -14.634 -7.958 1.00 77.75 106 VAL A O 1
ATOM 785 N N . PRO A 1 107 ? 12.147 -16.260 -8.444 1.00 79.75 107 PRO A N 1
ATOM 786 C CA . PRO A 1 107 ? 11.065 -17.221 -8.666 1.00 79.75 107 PRO A CA 1
ATOM 787 C C . PRO A 1 107 ? 10.255 -17.496 -7.389 1.00 79.75 107 PRO A C 1
ATOM 789 O O . PRO A 1 107 ? 9.035 -17.631 -7.441 1.00 79.75 107 PRO A O 1
ATOM 792 N N . ILE A 1 108 ? 10.911 -17.513 -6.227 1.00 83.81 108 ILE A N 1
ATOM 793 C CA . ILE A 1 108 ? 10.270 -17.751 -4.928 1.00 83.81 108 ILE A CA 1
ATOM 794 C C . ILE A 1 108 ? 9.418 -16.544 -4.521 1.00 83.81 108 ILE A C 1
ATOM 796 O O . ILE A 1 108 ? 8.267 -16.705 -4.122 1.00 83.81 108 ILE A O 1
ATOM 800 N N . ASN A 1 109 ? 9.949 -15.333 -4.683 1.00 86.94 109 ASN A N 1
ATOM 801 C CA . ASN A 1 109 ? 9.243 -14.081 -4.426 1.00 86.94 109 ASN A CA 1
ATOM 802 C C . ASN A 1 109 ? 7.919 -14.019 -5.204 1.00 86.94 109 ASN A C 1
ATOM 804 O O . ASN A 1 109 ? 6.861 -13.761 -4.626 1.00 86.94 109 ASN A O 1
ATOM 808 N N . ARG A 1 110 ? 7.956 -14.360 -6.498 1.00 88.19 110 ARG A N 1
ATOM 809 C CA . ARG A 1 110 ? 6.765 -14.401 -7.356 1.00 88.19 110 ARG A CA 1
ATOM 810 C C . ARG A 1 110 ? 5.703 -15.368 -6.833 1.00 88.19 110 ARG A C 1
ATOM 812 O O . ARG A 1 110 ? 4.529 -15.007 -6.825 1.00 88.19 110 ARG A O 1
ATOM 819 N N . LEU A 1 111 ? 6.087 -16.549 -6.340 1.00 90.25 111 LEU A N 1
ATOM 820 C CA . LEU A 1 111 ? 5.145 -17.502 -5.733 1.00 90.25 111 LEU A CA 1
ATOM 821 C C . LEU A 1 111 ? 4.469 -16.932 -4.481 1.00 90.25 111 LEU A C 1
ATOM 823 O O . LEU A 1 111 ? 3.256 -17.070 -4.326 1.00 90.25 111 LEU A O 1
ATOM 827 N N . PHE A 1 112 ? 5.221 -16.249 -3.617 1.00 93.19 112 PHE A N 1
ATOM 828 C CA . PHE A 1 112 ? 4.653 -15.586 -2.443 1.00 93.19 112 PHE A CA 1
ATOM 829 C C . PHE A 1 112 ? 3.707 -14.439 -2.822 1.00 93.19 112 PHE A C 1
ATOM 831 O O . PHE A 1 112 ? 2.628 -14.334 -2.242 1.00 93.19 112 PHE A O 1
ATOM 838 N N . MET A 1 113 ? 4.042 -13.640 -3.842 1.00 93.69 113 MET A N 1
ATOM 839 C CA . MET A 1 113 ? 3.143 -12.608 -4.377 1.00 93.69 113 MET A CA 1
ATOM 840 C C . MET A 1 113 ? 1.859 -13.208 -4.965 1.00 93.69 113 MET A C 1
ATOM 842 O O . MET A 1 113 ? 0.772 -12.699 -4.698 1.00 93.69 113 MET A O 1
ATOM 846 N N . ILE A 1 114 ? 1.955 -14.305 -5.729 1.00 95.00 114 ILE A N 1
ATOM 847 C CA . ILE A 1 114 ? 0.786 -15.045 -6.234 1.00 95.00 114 ILE A CA 1
ATOM 848 C C . ILE A 1 114 ? -0.073 -15.529 -5.060 1.00 95.00 114 ILE A C 1
ATOM 850 O O . ILE A 1 114 ? -1.291 -15.356 -5.076 1.00 95.00 114 ILE A O 1
ATOM 854 N N . GLY A 1 115 ? 0.557 -16.087 -4.022 1.00 95.69 115 GLY A N 1
ATOM 855 C CA . GLY A 1 115 ? -0.115 -16.497 -2.791 1.00 95.69 115 GLY A CA 1
ATOM 856 C C . GLY A 1 115 ? -0.820 -15.333 -2.090 1.00 95.69 115 GLY A C 1
ATOM 857 O O . GLY A 1 115 ? -1.970 -15.477 -1.682 1.00 95.69 115 GLY A O 1
ATOM 858 N N . LEU A 1 116 ? -0.180 -14.163 -2.013 1.00 96.69 116 LEU A N 1
ATOM 859 C CA . LEU A 1 116 ? -0.747 -12.941 -1.436 1.00 96.69 116 LEU A CA 1
ATOM 860 C C . LEU A 1 116 ? -1.971 -12.448 -2.220 1.00 96.69 116 LEU A C 1
ATOM 862 O O . LEU A 1 116 ? -3.003 -12.148 -1.619 1.00 96.69 116 LEU A O 1
ATOM 866 N N . LEU A 1 117 ? -1.892 -12.419 -3.553 1.00 97.00 117 LEU A N 1
ATOM 867 C CA . LEU A 1 117 ? -3.012 -12.047 -4.427 1.00 97.00 117 LEU A CA 1
ATOM 868 C C . LEU A 1 117 ? -4.163 -13.053 -4.326 1.00 97.00 117 LEU A C 1
ATOM 870 O O . LEU A 1 117 ? -5.324 -12.655 -4.213 1.00 97.00 117 LEU A O 1
ATOM 874 N N . GLY A 1 118 ? -3.847 -14.350 -4.314 1.00 96.94 118 GLY A N 1
ATOM 875 C CA . GLY A 1 118 ? -4.817 -15.423 -4.120 1.00 96.94 118 GLY A CA 1
ATOM 876 C C . GLY A 1 118 ? -5.516 -15.321 -2.765 1.00 96.94 118 GLY A C 1
ATOM 877 O O . GLY A 1 118 ? -6.743 -15.418 -2.694 1.00 96.94 118 GLY A O 1
ATOM 878 N N . TYR A 1 119 ? -4.763 -15.034 -1.700 1.00 96.31 119 TYR A N 1
ATOM 879 C CA . TYR A 1 119 ? -5.319 -14.794 -0.372 1.00 96.31 119 TYR A CA 1
ATOM 880 C C . TYR A 1 119 ? -6.191 -13.533 -0.337 1.00 96.31 119 TYR A C 1
ATOM 882 O O . TYR A 1 119 ? -7.283 -13.575 0.223 1.00 96.31 119 TYR A O 1
ATOM 890 N N . GLY A 1 120 ? -5.785 -12.445 -1.000 1.00 95.88 120 GLY A N 1
ATOM 891 C CA . GLY A 1 120 ? -6.617 -11.251 -1.172 1.00 95.88 120 GLY A CA 1
ATOM 892 C C . GLY A 1 120 ? -7.932 -11.558 -1.895 1.00 95.88 120 GLY A C 1
ATOM 893 O O . GLY A 1 120 ? -8.999 -11.121 -1.463 1.00 95.88 120 GLY A O 1
ATOM 894 N N . GLY A 1 121 ? -7.888 -12.384 -2.944 1.00 96.12 121 GLY A N 1
ATOM 895 C CA . GLY A 1 121 ? -9.072 -12.829 -3.682 1.00 96.12 121 GLY A CA 1
ATOM 896 C C . GLY A 1 121 ? -10.008 -13.674 -2.820 1.00 96.12 121 GLY A C 1
ATOM 897 O O . GLY A 1 121 ? -11.211 -13.405 -2.753 1.00 96.12 121 GLY A O 1
ATOM 898 N N . PHE A 1 122 ? -9.454 -14.643 -2.087 1.00 95.62 122 PHE A N 1
ATOM 899 C CA . PHE A 1 122 ? -10.194 -15.427 -1.099 1.00 95.62 122 PHE A CA 1
ATOM 900 C C . PHE A 1 122 ? -10.835 -14.523 -0.038 1.00 95.62 122 PHE A C 1
ATOM 902 O O . PHE A 1 122 ? -12.035 -14.636 0.226 1.00 95.62 122 PHE A O 1
ATOM 909 N N . TYR A 1 123 ? -10.073 -13.576 0.511 1.00 94.00 123 TYR A N 1
ATOM 910 C CA . TYR A 1 123 ? -10.537 -12.644 1.532 1.00 94.00 123 TYR A CA 1
ATOM 911 C C . TYR A 1 123 ? -11.730 -11.813 1.043 1.00 94.00 123 TYR A C 1
ATOM 913 O O . TYR A 1 123 ? -12.792 -11.810 1.670 1.00 94.00 123 TYR A O 1
ATOM 921 N N . LEU A 1 124 ? -11.610 -11.190 -0.134 1.00 94.69 124 LEU A N 1
ATOM 922 C CA . LEU A 1 124 ? -12.693 -10.432 -0.766 1.00 94.69 124 LEU A CA 1
ATOM 923 C C . LEU A 1 124 ? -13.922 -11.294 -1.038 1.00 94.69 124 LEU A C 1
ATOM 925 O O . LEU A 1 124 ? -15.053 -10.860 -0.805 1.00 94.69 124 LEU A O 1
ATOM 929 N N . SER A 1 125 ? -13.721 -12.521 -1.524 1.00 94.88 125 SER A N 1
ATOM 930 C CA . SER A 1 125 ? -14.819 -13.439 -1.827 1.00 94.88 125 SER A CA 1
ATOM 931 C C . SER A 1 125 ? -15.677 -13.729 -0.592 1.00 94.88 125 SER A C 1
ATOM 933 O O . SER A 1 125 ? -16.905 -13.768 -0.705 1.00 94.88 125 SER A O 1
ATOM 935 N N . ARG A 1 126 ? -15.043 -13.827 0.582 1.00 92.62 126 ARG A N 1
ATOM 936 C CA . ARG A 1 126 ? -15.683 -14.165 1.854 1.00 92.62 126 ARG A CA 1
ATOM 937 C C . ARG A 1 126 ? -16.253 -12.954 2.590 1.00 92.62 126 ARG A C 1
ATOM 939 O O . ARG A 1 126 ? -17.319 -13.066 3.188 1.00 92.62 126 ARG A O 1
ATOM 946 N N . HIS A 1 127 ? -15.559 -11.818 2.561 1.00 90.44 127 HIS A N 1
ATOM 947 C CA . HIS A 1 127 ? -15.847 -10.687 3.453 1.00 90.44 127 HIS A CA 1
ATOM 948 C C . HIS A 1 127 ? -16.494 -9.481 2.766 1.00 90.44 127 HIS A C 1
ATOM 950 O O . HIS A 1 127 ? -17.059 -8.626 3.445 1.00 90.44 127 HIS A O 1
ATOM 956 N N . MET A 1 128 ? -16.471 -9.403 1.433 1.00 90.62 128 MET A N 1
ATOM 957 C CA . MET A 1 128 ? -17.121 -8.319 0.696 1.00 90.62 128 MET A CA 1
ATOM 958 C C . MET A 1 128 ? -18.514 -8.740 0.209 1.00 90.62 128 MET A C 1
ATOM 960 O O . MET A 1 128 ? -18.686 -9.825 -0.356 1.00 90.62 128 MET A O 1
ATOM 964 N N . ALA A 1 129 ? -19.516 -7.872 0.374 1.00 89.31 129 ALA A N 1
ATOM 965 C CA . ALA A 1 129 ? -20.858 -8.098 -0.163 1.00 89.31 129 ALA A CA 1
ATOM 966 C C . ALA A 1 129 ? -20.853 -8.152 -1.704 1.00 89.31 129 ALA A C 1
ATOM 968 O O . ALA A 1 129 ? -20.036 -7.498 -2.366 1.00 89.31 129 ALA A O 1
ATOM 969 N N . ALA A 1 130 ? -21.768 -8.938 -2.280 1.00 90.75 130 ALA A N 1
ATOM 970 C CA . ALA A 1 130 ? -21.918 -9.053 -3.728 1.00 90.75 130 ALA A CA 1
ATOM 971 C C . ALA A 1 130 ? -22.196 -7.675 -4.351 1.00 90.75 130 ALA A C 1
ATOM 973 O O . ALA A 1 130 ? -23.138 -6.984 -3.975 1.00 90.75 130 ALA A O 1
ATOM 974 N N . SER A 1 131 ? -21.332 -7.257 -5.274 1.00 94.00 131 SER A N 1
ATOM 975 C CA . SER A 1 131 ? -21.407 -5.962 -5.951 1.00 94.00 131 SER A CA 1
ATOM 976 C C . SER A 1 131 ? -20.585 -5.989 -7.240 1.00 94.00 131 SER A C 1
ATOM 978 O O . SER A 1 131 ? -19.704 -6.840 -7.417 1.00 94.00 131 SER A O 1
ATOM 980 N N . LEU A 1 132 ? -20.829 -5.022 -8.131 1.00 92.31 132 LEU A N 1
ATOM 981 C CA . LEU A 1 132 ? -20.001 -4.829 -9.325 1.00 92.31 132 LEU A CA 1
ATOM 982 C C . LEU A 1 132 ? -18.533 -4.582 -8.943 1.00 92.31 132 LEU A C 1
ATOM 984 O O . LEU A 1 132 ? -17.639 -5.182 -9.528 1.00 92.31 132 LEU A O 1
ATOM 988 N N . GLN A 1 133 ? -18.289 -3.772 -7.907 1.00 90.75 133 GLN A N 1
ATOM 989 C CA . GLN A 1 133 ? -16.942 -3.489 -7.399 1.00 90.75 133 GLN A CA 1
ATOM 990 C C . GLN A 1 133 ? -16.213 -4.762 -6.957 1.00 90.75 133 GLN A C 1
ATOM 992 O O . GLN A 1 133 ? -15.064 -4.960 -7.341 1.00 90.75 133 GLN A O 1
ATOM 997 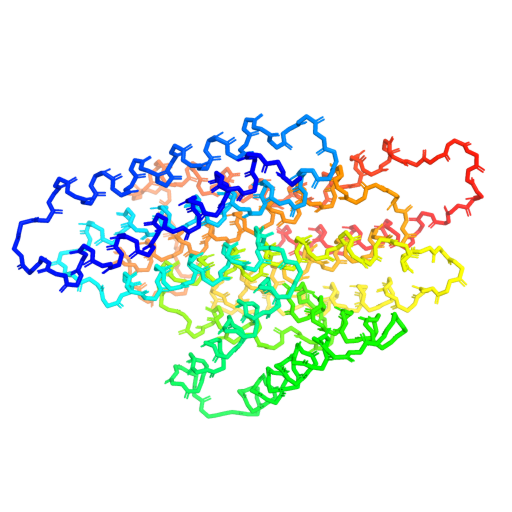N N . LYS A 1 134 ? -16.886 -5.649 -6.208 1.00 93.94 134 LYS A N 1
ATOM 998 C CA . LYS A 1 134 ? -16.325 -6.949 -5.811 1.00 93.94 134 LYS A CA 1
ATOM 999 C C . LYS A 1 134 ? -15.952 -7.786 -7.033 1.00 93.94 134 LYS A C 1
ATOM 1001 O O . LYS A 1 134 ? -14.874 -8.365 -7.072 1.00 93.94 134 LYS A O 1
ATOM 1006 N N . THR A 1 135 ? -16.836 -7.837 -8.025 1.00 95.12 135 THR A N 1
ATOM 1007 C CA . THR A 1 135 ? -16.622 -8.630 -9.243 1.00 95.12 135 THR A CA 1
ATOM 1008 C C . THR A 1 135 ? -15.412 -8.117 -10.020 1.00 95.12 135 THR A C 1
ATOM 1010 O O . THR A 1 135 ? -14.523 -8.897 -10.342 1.00 95.12 135 THR A O 1
ATOM 1013 N N . LEU A 1 136 ? -15.325 -6.802 -10.243 1.00 95.94 136 LEU A N 1
ATOM 1014 C CA . LEU A 1 136 ? -14.186 -6.178 -10.920 1.00 95.94 136 LEU A CA 1
ATOM 1015 C C . LEU A 1 136 ? -12.875 -6.377 -10.147 1.00 95.94 136 LEU A C 1
ATOM 1017 O O . LEU A 1 136 ? -11.857 -6.693 -10.754 1.00 95.94 136 LEU A O 1
ATOM 1021 N N . ALA A 1 137 ? -12.899 -6.260 -8.816 1.00 95.69 137 ALA A N 1
ATOM 1022 C CA . ALA A 1 137 ? -11.729 -6.512 -7.977 1.00 95.69 137 ALA A CA 1
ATOM 1023 C C . ALA A 1 137 ? -11.253 -7.974 -8.062 1.00 95.69 137 ALA A C 1
ATOM 1025 O O . ALA A 1 137 ? -10.057 -8.223 -8.184 1.00 95.69 137 ALA A O 1
ATOM 1026 N N . LEU A 1 138 ? -12.173 -8.944 -8.039 1.00 96.94 138 LEU A N 1
ATOM 1027 C CA . LEU A 1 138 ? -11.834 -10.364 -8.175 1.00 96.94 138 LEU A CA 1
ATOM 1028 C C . LEU A 1 138 ? -11.305 -10.702 -9.572 1.00 96.94 138 LEU A C 1
ATOM 1030 O O . LEU A 1 138 ? -10.347 -11.460 -9.680 1.00 96.94 138 LEU A O 1
ATOM 1034 N N . VAL A 1 139 ? -11.882 -10.117 -10.628 1.00 96.88 139 VAL A N 1
ATOM 1035 C CA . VAL A 1 139 ? -11.369 -10.263 -12.001 1.00 96.88 139 VAL A CA 1
ATOM 1036 C C . VAL A 1 139 ? -9.959 -9.686 -12.109 1.00 96.88 139 VAL A C 1
ATOM 1038 O O . VAL A 1 139 ? -9.076 -10.351 -12.645 1.00 96.88 139 VAL A O 1
ATOM 1041 N N . HIS A 1 140 ? -9.719 -8.496 -11.547 1.00 97.00 140 HIS A N 1
ATOM 10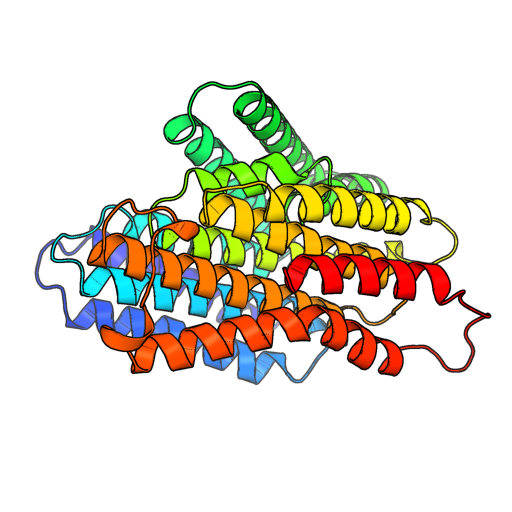42 C CA . HIS A 1 140 ? -8.386 -7.891 -11.499 1.00 97.00 140 HIS A CA 1
ATOM 1043 C C . HIS A 1 140 ? -7.386 -8.798 -10.776 1.00 97.00 140 HIS A C 1
ATOM 1045 O O . HIS A 1 140 ? -6.295 -9.029 -11.286 1.00 97.00 140 HIS A O 1
ATOM 1051 N N . LEU A 1 141 ? -7.748 -9.352 -9.613 1.00 96.50 141 LEU A N 1
ATOM 1052 C CA . LEU A 1 141 ? -6.872 -10.268 -8.876 1.00 96.50 141 LEU A CA 1
ATOM 1053 C C . LEU A 1 141 ? -6.617 -11.573 -9.623 1.00 96.50 141 LEU A C 1
ATOM 1055 O O . LEU A 1 141 ? -5.483 -12.040 -9.637 1.00 96.50 141 LEU A O 1
ATOM 1059 N N . GLY A 1 142 ? -7.633 -12.135 -10.278 1.00 96.38 142 GLY A N 1
ATOM 1060 C CA . GLY A 1 142 ? -7.464 -13.300 -11.142 1.00 96.38 142 GLY A CA 1
ATOM 1061 C C . GLY A 1 142 ? -6.471 -13.018 -12.269 1.00 96.38 142 GLY A C 1
ATOM 1062 O O . GLY A 1 142 ? -5.554 -13.802 -12.494 1.00 96.38 142 GLY A O 1
ATOM 1063 N N . LEU A 1 143 ? -6.592 -11.856 -12.915 1.00 96.38 143 LEU A N 1
ATOM 1064 C CA . LEU A 1 143 ? -5.666 -11.423 -13.957 1.00 96.38 143 LEU A CA 1
ATOM 1065 C C . LEU A 1 143 ? -4.247 -11.199 -13.406 1.00 96.38 143 LEU A C 1
ATOM 1067 O O . LEU A 1 143 ? -3.280 -11.631 -14.027 1.00 96.38 143 LEU A O 1
ATOM 1071 N N . ALA A 1 144 ? -4.111 -10.600 -12.220 1.00 95.69 144 ALA A N 1
ATOM 1072 C CA . ALA A 1 144 ? -2.822 -10.402 -11.557 1.00 95.69 144 ALA A CA 1
ATOM 1073 C C . ALA A 1 144 ? -2.150 -11.736 -11.199 1.00 95.69 144 ALA A C 1
ATOM 1075 O O . ALA A 1 144 ? -0.946 -11.880 -11.381 1.00 95.69 144 ALA A O 1
ATOM 1076 N N . VAL A 1 145 ? -2.920 -12.734 -10.753 1.00 96.19 145 VAL A N 1
ATOM 1077 C CA . VAL A 1 145 ? -2.421 -14.097 -10.517 1.00 96.19 145 VAL A CA 1
ATOM 1078 C C . VAL A 1 145 ? -1.938 -14.731 -11.819 1.00 96.19 145 VAL A C 1
ATOM 1080 O O . VAL A 1 145 ? -0.842 -15.286 -11.841 1.00 96.19 145 VAL A O 1
ATOM 1083 N N . VAL A 1 146 ? -2.703 -14.612 -12.909 1.00 94.50 146 VAL A N 1
ATOM 1084 C CA . VAL A 1 146 ? -2.291 -15.124 -14.226 1.00 94.50 146 VAL A CA 1
ATOM 1085 C C . VAL A 1 146 ? -0.994 -14.459 -14.681 1.00 94.50 146 VAL A C 1
ATOM 1087 O O . VAL A 1 146 ? -0.054 -15.168 -15.025 1.00 94.50 146 VAL A O 1
ATOM 1090 N N . PHE A 1 147 ? -0.892 -13.128 -14.616 1.00 92.25 147 PHE A N 1
ATOM 1091 C CA . PHE A 1 147 ? 0.349 -12.421 -14.942 1.00 92.25 147 PHE A CA 1
ATOM 1092 C C . PHE A 1 147 ? 1.508 -12.827 -14.025 1.00 92.25 147 PHE A C 1
ATOM 1094 O O . PHE A 1 147 ? 2.611 -13.047 -14.514 1.00 92.25 147 PHE A O 1
ATOM 1101 N N . GLY A 1 148 ? 1.261 -13.016 -12.727 1.00 90.06 148 GLY A N 1
ATOM 1102 C CA . GLY A 1 148 ? 2.239 -13.555 -11.781 1.00 90.06 148 GLY A CA 1
ATOM 1103 C C . GLY A 1 148 ? 2.776 -14.919 -12.202 1.00 90.06 148 GLY A C 1
ATOM 1104 O O . GLY A 1 148 ? 3.988 -15.108 -12.257 1.00 90.06 148 GLY A O 1
ATOM 1105 N N . ILE A 1 149 ? 1.896 -15.854 -12.560 1.00 90.81 149 ILE A N 1
ATOM 1106 C CA . ILE A 1 149 ? 2.292 -17.188 -13.032 1.00 90.81 149 ILE A CA 1
ATOM 1107 C C . ILE A 1 149 ? 3.082 -17.070 -14.333 1.00 90.81 149 ILE A C 1
ATOM 1109 O O . ILE A 1 149 ? 4.143 -17.663 -14.470 1.00 90.81 149 ILE A O 1
ATOM 1113 N N . VAL A 1 150 ? 2.592 -16.266 -15.270 1.00 88.75 150 VAL A N 1
ATOM 1114 C CA . VAL A 1 150 ? 3.212 -16.060 -16.578 1.00 88.75 150 VAL A CA 1
ATOM 1115 C C . VAL A 1 150 ? 4.623 -15.459 -16.449 1.00 88.75 150 VAL A C 1
ATOM 1117 O O . VAL A 1 150 ? 5.518 -15.879 -17.176 1.00 88.75 150 VAL A O 1
ATOM 1120 N N . THR A 1 151 ? 4.882 -14.577 -15.472 1.00 86.38 151 THR A N 1
ATOM 1121 C CA . THR A 1 151 ? 6.243 -14.051 -15.213 1.00 86.38 151 THR A CA 1
ATOM 1122 C C . THR A 1 151 ? 7.256 -15.110 -14.780 1.00 86.38 151 THR A C 1
ATOM 1124 O O . THR A 1 151 ? 8.450 -14.842 -14.826 1.00 86.38 151 THR A O 1
ATOM 1127 N N . LEU A 1 152 ? 6.819 -16.307 -14.375 1.00 86.06 152 LEU A N 1
ATOM 1128 C CA . LEU A 1 152 ? 7.727 -17.420 -14.078 1.00 86.06 152 LEU A CA 1
ATOM 1129 C C . LEU A 1 152 ? 8.276 -18.089 -15.347 1.00 86.06 152 LEU A C 1
ATOM 1131 O O . LEU A 1 152 ? 9.247 -18.835 -15.257 1.00 86.06 152 LEU A O 1
ATOM 1135 N N . PHE A 1 153 ? 7.642 -17.853 -16.501 1.00 84.69 153 PHE A N 1
ATOM 1136 C CA . PHE A 1 153 ? 7.916 -18.565 -17.752 1.00 84.69 153 PHE A CA 1
ATOM 1137 C C . PHE A 1 153 ? 8.300 -17.653 -18.926 1.00 84.69 153 PHE A C 1
ATOM 1139 O O . PHE A 1 153 ? 8.704 -18.172 -19.962 1.00 84.69 153 PHE A O 1
ATOM 1146 N N . LEU A 1 154 ? 8.127 -16.330 -18.812 1.00 78.44 154 LEU A N 1
ATOM 1147 C CA . LEU A 1 154 ? 8.396 -15.386 -19.902 1.00 78.44 154 LEU A CA 1
ATOM 1148 C C . LEU A 1 154 ? 9.841 -14.877 -19.924 1.00 78.44 154 LEU A C 1
ATOM 1150 O O . LEU A 1 154 ? 10.445 -14.652 -18.877 1.00 78.44 154 LEU A O 1
ATOM 1154 N N . ASP A 1 155 ? 10.313 -14.598 -21.141 1.00 68.56 155 ASP A N 1
ATOM 1155 C CA . ASP A 1 155 ? 11.547 -13.860 -21.426 1.00 68.56 155 ASP A CA 1
ATOM 1156 C C . ASP A 1 155 ? 11.389 -12.342 -21.155 1.00 68.56 155 ASP A C 1
ATOM 1158 O O . ASP A 1 155 ? 10.295 -11.839 -20.866 1.00 68.56 155 ASP A O 1
ATOM 1162 N N . GLU A 1 156 ? 12.488 -11.588 -21.268 1.00 66.50 156 GLU A N 1
ATOM 1163 C CA . GLU A 1 156 ? 12.658 -10.198 -20.794 1.00 66.50 156 GLU A CA 1
ATOM 1164 C C . GLU A 1 156 ? 11.535 -9.210 -21.173 1.00 66.50 156 GLU A C 1
ATOM 1166 O O . GLU A 1 156 ? 11.089 -8.424 -20.338 1.00 66.50 156 GLU A O 1
ATOM 1171 N N . THR A 1 157 ? 11.008 -9.245 -22.400 1.00 62.78 157 THR A N 1
ATOM 1172 C CA . THR A 1 157 ? 9.975 -8.281 -22.837 1.00 62.78 157 THR A CA 1
ATOM 1173 C C . THR A 1 157 ? 8.596 -8.591 -22.247 1.00 62.78 157 THR A C 1
ATOM 1175 O O . THR A 1 157 ? 7.827 -7.695 -21.896 1.00 62.78 157 THR A O 1
ATOM 1178 N N . GLY A 1 158 ? 8.277 -9.877 -22.103 1.00 61.97 158 GLY A N 1
ATOM 1179 C CA . GLY A 1 158 ? 7.032 -10.338 -21.498 1.00 61.97 158 GLY A CA 1
ATOM 1180 C C . GLY A 1 158 ? 6.980 -10.085 -19.986 1.00 61.97 158 GLY A C 1
ATOM 1181 O O . GLY A 1 158 ? 5.915 -9.810 -19.422 1.00 61.97 158 GLY A O 1
ATOM 1182 N N . LEU A 1 159 ? 8.154 -10.090 -19.352 1.00 75.12 159 LEU A N 1
ATOM 1183 C CA . LEU A 1 159 ? 8.352 -9.713 -17.956 1.00 75.12 159 LEU A CA 1
ATOM 1184 C C . LEU A 1 159 ? 8.007 -8.243 -17.681 1.00 75.12 159 LEU A C 1
ATOM 1186 O O . LEU A 1 159 ? 7.486 -7.957 -16.605 1.00 75.12 159 LEU A O 1
ATOM 1190 N N . MET A 1 160 ? 8.218 -7.323 -18.631 1.00 78.56 160 MET A N 1
ATOM 1191 C CA . MET A 1 160 ? 7.935 -5.894 -18.421 1.00 78.56 160 MET A CA 1
ATOM 1192 C C . MET A 1 160 ? 6.441 -5.605 -18.260 1.00 78.56 160 MET A C 1
ATOM 1194 O O . MET A 1 160 ? 6.035 -4.998 -17.272 1.00 78.56 160 MET A O 1
ATOM 1198 N N . VAL A 1 161 ? 5.600 -6.055 -19.199 1.00 81.81 161 VAL A N 1
ATOM 1199 C CA . VAL A 1 161 ? 4.151 -5.773 -19.159 1.00 81.81 161 VAL A CA 1
ATOM 1200 C C . VAL A 1 161 ? 3.497 -6.457 -17.961 1.00 81.81 161 VAL A C 1
ATOM 1202 O O . VAL A 1 161 ? 2.735 -5.834 -17.219 1.00 81.81 161 VAL A O 1
ATOM 1205 N N . ALA A 1 162 ? 3.821 -7.732 -17.739 1.00 87.69 162 ALA A N 1
ATOM 1206 C CA . ALA A 1 162 ? 3.299 -8.482 -16.607 1.00 87.69 162 ALA A CA 1
ATOM 1207 C C . ALA A 1 162 ? 3.824 -7.928 -15.269 1.00 87.69 162 ALA A C 1
ATOM 1209 O O . ALA A 1 162 ? 3.069 -7.818 -14.304 1.00 87.69 162 ALA A O 1
ATOM 1210 N N . GLY A 1 163 ? 5.090 -7.503 -15.229 1.00 86.94 163 GLY A N 1
ATOM 1211 C CA . GLY A 1 163 ? 5.707 -6.831 -14.090 1.00 86.94 163 GLY A CA 1
ATOM 1212 C C . GLY A 1 163 ? 5.039 -5.498 -13.763 1.00 86.94 163 GLY A C 1
ATOM 1213 O O . GLY A 1 163 ? 4.709 -5.265 -12.603 1.00 86.94 163 GLY A O 1
ATOM 1214 N N . LEU A 1 164 ? 4.761 -4.657 -14.764 1.00 88.69 164 LEU A N 1
ATOM 1215 C CA . LEU A 1 164 ? 4.053 -3.388 -14.579 1.00 88.69 164 LEU A CA 1
ATOM 1216 C C . LEU A 1 164 ? 2.614 -3.612 -14.099 1.00 88.69 164 LEU A C 1
ATOM 1218 O O . LEU A 1 164 ? 2.139 -2.895 -13.219 1.00 88.69 164 LEU A O 1
ATOM 1222 N N . PHE A 1 165 ? 1.928 -4.633 -14.623 1.00 91.62 165 PHE A N 1
ATOM 1223 C CA . PHE A 1 165 ? 0.585 -4.988 -14.165 1.00 91.62 165 PHE A CA 1
ATOM 1224 C C . PHE A 1 165 ? 0.580 -5.449 -12.699 1.00 91.62 165 PHE A C 1
ATOM 1226 O O . PHE A 1 165 ? -0.271 -5.035 -11.907 1.00 91.62 165 PHE A O 1
ATOM 1233 N N . LEU A 1 166 ? 1.550 -6.275 -12.298 1.00 92.12 166 LEU A N 1
ATOM 1234 C CA . LEU A 1 166 ? 1.736 -6.645 -10.893 1.00 92.12 166 LEU A CA 1
ATOM 1235 C C . LEU A 1 166 ? 2.067 -5.417 -10.041 1.00 92.12 166 LEU A C 1
ATOM 1237 O O . LEU A 1 166 ? 1.474 -5.234 -8.978 1.00 92.12 166 LEU A O 1
ATOM 1241 N N . LEU A 1 167 ? 2.954 -4.544 -10.523 1.00 92.81 167 LEU A N 1
ATOM 1242 C CA . LEU A 1 167 ? 3.352 -3.335 -9.815 1.00 92.81 167 LEU A CA 1
ATOM 1243 C C . LEU A 1 167 ? 2.157 -2.409 -9.579 1.00 92.81 167 LEU A C 1
ATOM 1245 O O . LEU A 1 167 ? 1.942 -2.006 -8.446 1.00 92.81 167 LEU A O 1
ATOM 1249 N N . VAL A 1 168 ? 1.331 -2.125 -10.591 1.00 93.69 168 VAL A N 1
ATOM 1250 C CA . VAL A 1 168 ? 0.140 -1.267 -10.433 1.00 93.69 168 VAL A CA 1
ATOM 1251 C C . VAL A 1 168 ? -0.960 -1.927 -9.595 1.00 93.69 168 VAL A C 1
ATOM 1253 O O . VAL A 1 168 ? -1.812 -1.243 -9.029 1.00 93.69 168 VAL A O 1
ATOM 1256 N N . THR A 1 169 ? -0.937 -3.259 -9.478 1.00 95.62 169 THR A N 1
ATOM 1257 C CA . THR A 1 169 ? -1.813 -3.988 -8.554 1.00 95.62 169 THR A CA 1
ATOM 1258 C C . THR A 1 169 ? -1.394 -3.745 -7.106 1.00 95.62 169 THR A C 1
ATOM 1260 O O . THR A 1 169 ? -2.259 -3.495 -6.267 1.00 95.62 169 THR A O 1
ATOM 1263 N N . PHE A 1 170 ? -0.091 -3.789 -6.806 1.00 96.31 170 PHE A N 1
ATOM 1264 C CA . PHE A 1 170 ? 0.454 -3.598 -5.455 1.00 96.31 170 PHE A CA 1
ATOM 1265 C C . PHE A 1 170 ? 0.701 -2.129 -5.066 1.00 96.31 170 PHE A C 1
ATOM 1267 O O . PHE A 1 170 ? 0.635 -1.789 -3.891 1.00 96.31 170 PHE A O 1
ATOM 1274 N N . LEU A 1 171 ? 0.928 -1.242 -6.032 1.00 95.81 171 LEU A N 1
ATOM 1275 C CA . LEU A 1 171 ? 0.970 0.213 -5.881 1.00 95.81 171 LEU A CA 1
ATOM 1276 C C . LEU A 1 171 ? -0.263 0.802 -6.579 1.00 95.81 171 LEU A C 1
ATOM 1278 O O . LEU A 1 171 ? -0.159 1.263 -7.719 1.00 95.81 171 LEU A O 1
ATOM 1282 N N . PRO A 1 172 ? -1.441 0.737 -5.931 1.00 94.88 172 PRO A N 1
ATOM 1283 C CA . PRO A 1 172 ? -2.725 1.000 -6.564 1.00 94.88 172 PRO A CA 1
ATOM 1284 C C . PRO A 1 172 ? -2.793 2.389 -7.197 1.00 94.88 172 PRO A C 1
ATOM 1286 O O . PRO A 1 172 ? -2.596 3.411 -6.541 1.00 94.88 172 PRO A O 1
ATOM 1289 N N . LEU A 1 173 ? -3.170 2.394 -8.471 1.00 93.31 173 LEU A N 1
ATOM 1290 C CA . LEU A 1 173 ? -3.472 3.574 -9.274 1.00 93.31 173 LEU A CA 1
ATOM 1291 C C . LEU A 1 173 ? -4.870 3.409 -9.886 1.00 93.31 173 LEU A C 1
ATOM 1293 O O . LEU A 1 173 ? -5.362 2.290 -10.009 1.00 93.31 173 LEU A O 1
ATOM 1297 N N . VAL A 1 174 ? -5.562 4.478 -10.267 1.00 91.81 174 VAL A N 1
ATOM 1298 C CA . VAL A 1 174 ? -6.851 4.364 -10.972 1.00 91.81 174 VAL A CA 1
ATOM 1299 C C . VAL A 1 174 ? -6.584 3.937 -12.420 1.00 91.81 174 VAL A C 1
ATOM 1301 O O . VAL A 1 174 ? -5.723 4.538 -13.060 1.00 91.81 174 VAL A O 1
ATOM 1304 N N . PRO A 1 175 ? -7.299 2.930 -12.967 1.00 91.94 175 PRO A N 1
ATOM 1305 C CA . PRO A 1 175 ? -8.473 2.222 -12.422 1.00 91.94 175 PRO A CA 1
ATOM 1306 C C . PRO A 1 175 ? -8.183 0.938 -11.614 1.00 91.94 175 PRO A C 1
ATOM 1308 O O . PRO A 1 175 ? -9.111 0.313 -11.109 1.00 91.94 175 PRO A O 1
ATOM 1311 N N . PHE A 1 176 ? -6.923 0.561 -11.435 1.00 94.25 176 PHE A N 1
ATOM 1312 C CA . PHE A 1 176 ? -6.453 -0.688 -10.816 1.00 94.25 176 PHE A CA 1
ATOM 1313 C C . PHE A 1 176 ? -6.521 -0.751 -9.275 1.00 94.25 176 PHE A C 1
ATOM 1315 O O . PHE A 1 176 ? -6.163 -1.755 -8.671 1.00 94.25 176 PHE A O 1
ATOM 1322 N N . HIS A 1 177 ? -7.010 0.300 -8.617 1.00 94.88 177 HIS A N 1
ATOM 1323 C CA . HIS A 1 177 ? -7.077 0.416 -7.155 1.00 94.88 177 HIS A CA 1
ATOM 1324 C C . HIS A 1 177 ? -8.127 -0.470 -6.452 1.00 94.88 177 HIS A C 1
ATOM 1326 O O . HIS A 1 177 ? -8.105 -0.593 -5.225 1.00 94.88 177 HIS A O 1
ATOM 1332 N N . LEU A 1 178 ? -9.075 -1.062 -7.188 1.00 95.62 178 LEU A N 1
ATOM 1333 C CA . LEU A 1 178 ? -10.236 -1.743 -6.598 1.00 95.62 178 LEU A CA 1
ATOM 1334 C C . LEU A 1 178 ? -9.894 -2.931 -5.679 1.00 95.62 178 LEU A C 1
ATOM 1336 O O . LEU A 1 178 ? -10.536 -3.037 -4.632 1.00 95.62 178 LEU A O 1
ATOM 1340 N N . PRO A 1 179 ? -8.919 -3.810 -5.991 1.00 96.50 179 PRO A N 1
ATOM 1341 C CA . PRO A 1 179 ? -8.533 -4.884 -5.079 1.00 96.50 179 PRO A CA 1
ATOM 1342 C C . PRO A 1 179 ? -8.018 -4.370 -3.739 1.00 96.50 179 PRO A C 1
ATOM 1344 O O . PRO A 1 179 ? -8.493 -4.825 -2.700 1.00 96.50 179 PRO A O 1
ATOM 1347 N N . PHE A 1 180 ? -7.119 -3.381 -3.771 1.00 96.75 180 PHE A N 1
ATOM 1348 C CA . PHE A 1 180 ? -6.577 -2.732 -2.578 1.00 96.75 180 PHE A CA 1
ATOM 1349 C C . PHE A 1 180 ? -7.694 -2.117 -1.729 1.00 96.75 180 PHE A C 1
ATOM 1351 O O . PHE A 1 180 ? -7.826 -2.417 -0.543 1.00 96.75 180 PHE A O 1
ATOM 1358 N N . LEU A 1 181 ? -8.563 -1.316 -2.352 1.00 95.25 181 LEU A N 1
ATOM 1359 C CA . LEU A 1 181 ? -9.700 -0.712 -1.661 1.00 95.25 181 LEU A CA 1
ATOM 1360 C C . LEU A 1 181 ? -10.612 -1.779 -1.045 1.00 95.25 181 LEU A C 1
ATOM 1362 O O . LEU A 1 181 ? -11.059 -1.640 0.092 1.00 95.25 181 LEU A O 1
ATOM 1366 N N . GLY A 1 182 ? -10.885 -2.850 -1.790 1.00 94.44 182 GLY A N 1
ATOM 1367 C CA . GLY A 1 182 ? -11.724 -3.946 -1.336 1.00 94.44 182 GLY A CA 1
ATOM 1368 C C . GLY A 1 182 ? -11.163 -4.626 -0.088 1.00 94.44 182 GLY A C 1
ATOM 1369 O O . GLY A 1 182 ? -11.918 -4.844 0.865 1.00 94.44 182 GLY A O 1
ATOM 1370 N N . VAL A 1 183 ? -9.865 -4.965 -0.069 1.00 95.25 183 VAL A N 1
ATOM 1371 C CA . VAL A 1 183 ? -9.264 -5.671 1.075 1.00 95.25 183 VAL A CA 1
ATOM 1372 C C . VAL A 1 183 ? -9.232 -4.770 2.301 1.00 95.25 183 VAL A C 1
ATOM 1374 O O . VAL A 1 183 ? -9.643 -5.210 3.369 1.00 95.25 183 VAL A O 1
ATOM 1377 N N . VAL A 1 184 ? -8.886 -3.487 2.157 1.00 94.56 184 VAL A N 1
ATOM 1378 C CA . VAL A 1 184 ? -8.871 -2.534 3.281 1.00 94.56 184 VAL A CA 1
ATOM 1379 C C . VAL A 1 184 ? -10.280 -2.301 3.833 1.00 94.56 184 VAL A C 1
ATOM 1381 O O . VAL A 1 184 ? -10.489 -2.340 5.045 1.00 94.56 184 VAL A O 1
ATOM 1384 N N . ARG A 1 185 ? -11.273 -2.119 2.954 1.00 91.69 185 ARG A N 1
ATOM 1385 C CA . ARG A 1 185 ? -12.675 -1.895 3.337 1.00 91.69 185 ARG A CA 1
ATOM 1386 C C . ARG A 1 185 ? -13.288 -3.097 4.053 1.00 91.69 185 ARG A C 1
ATOM 1388 O O . ARG A 1 185 ? -14.012 -2.921 5.029 1.00 91.69 185 ARG A O 1
ATOM 1395 N N . SER A 1 186 ? -13.058 -4.300 3.530 1.00 90.25 186 SER A N 1
ATOM 1396 C CA . SER A 1 186 ? -13.637 -5.536 4.076 1.00 90.25 186 SER A CA 1
ATOM 1397 C C . SER A 1 186 ? -12.889 -6.059 5.303 1.00 90.25 186 SER A C 1
ATOM 1399 O O . SER A 1 186 ? -13.401 -6.938 5.998 1.00 90.25 186 SER A O 1
ATOM 1401 N N . SER A 1 187 ? -11.712 -5.497 5.593 1.00 89.88 187 SER A N 1
ATOM 1402 C CA . SER A 1 187 ? -10.899 -5.888 6.735 1.00 89.88 187 SER A CA 1
ATOM 1403 C C . SER A 1 187 ? -11.483 -5.454 8.066 1.00 89.88 187 SER A C 1
ATOM 1405 O O . SER A 1 187 ? -12.025 -4.354 8.211 1.00 89.88 187 SER A O 1
ATOM 1407 N N . ARG A 1 188 ? -11.342 -6.331 9.061 1.00 82.94 188 ARG A N 1
ATOM 1408 C CA . ARG A 1 188 ? -11.678 -6.051 10.457 1.00 82.94 188 ARG A CA 1
ATOM 1409 C C . ARG A 1 188 ? -10.511 -5.345 11.145 1.00 82.94 188 ARG A C 1
ATOM 1411 O O . ARG A 1 188 ? -9.355 -5.619 10.843 1.00 82.94 188 ARG A O 1
ATOM 1418 N N . GLU A 1 189 ? -10.854 -4.423 12.042 1.00 80.06 189 GLU A N 1
ATOM 1419 C CA . GLU A 1 189 ? -9.953 -3.865 13.060 1.00 80.06 189 GLU A CA 1
ATOM 1420 C C . GLU A 1 189 ? -8.528 -3.546 12.560 1.00 80.06 189 GLU A C 1
ATOM 1422 O O . GLU A 1 189 ? -8.363 -2.762 11.622 1.00 80.06 189 GLU A O 1
ATOM 1427 N N . SER A 1 190 ? -7.507 -4.134 13.192 1.00 84.56 190 SER A N 1
ATOM 1428 C CA . SER A 1 190 ? -6.089 -3.910 12.910 1.00 84.56 190 SER A CA 1
ATOM 1429 C C . SER A 1 190 ? -5.608 -4.570 11.613 1.00 84.56 190 SER A C 1
ATOM 1431 O O . SER A 1 190 ? -4.612 -4.120 11.041 1.00 84.56 190 SER A O 1
ATOM 1433 N N . LEU A 1 191 ? -6.336 -5.568 11.090 1.00 91.00 191 LEU A N 1
ATOM 1434 C CA . LEU A 1 191 ? -5.986 -6.278 9.855 1.00 91.00 191 LEU A CA 1
ATOM 1435 C C . LEU A 1 191 ? -5.968 -5.341 8.642 1.00 91.00 191 LEU A C 1
ATOM 1437 O O . LEU A 1 191 ? -5.149 -5.514 7.744 1.00 91.00 191 LEU A O 1
ATOM 1441 N N . ALA A 1 192 ? -6.828 -4.317 8.631 1.00 93.12 192 ALA A N 1
ATOM 1442 C CA . ALA A 1 192 ? -6.857 -3.323 7.561 1.00 93.12 192 ALA A CA 1
ATOM 1443 C C . ALA A 1 192 ? -5.504 -2.605 7.415 1.00 93.12 192 ALA A C 1
ATOM 1445 O O . ALA A 1 192 ? -5.017 -2.430 6.300 1.00 93.12 192 ALA A O 1
ATOM 1446 N N . GLY A 1 193 ? -4.873 -2.237 8.535 1.00 93.88 193 GLY A N 1
ATOM 1447 C CA . GLY A 1 193 ? -3.555 -1.600 8.532 1.00 93.88 193 GLY A CA 1
ATOM 1448 C C . GLY A 1 193 ? -2.439 -2.544 8.078 1.00 93.88 193 GLY A C 1
ATOM 1449 O O . GLY A 1 193 ? -1.585 -2.156 7.279 1.00 93.88 193 GLY A O 1
ATOM 1450 N N . VAL A 1 194 ? -2.492 -3.814 8.500 1.00 95.31 194 VAL A N 1
ATOM 1451 C CA . VAL A 1 194 ? -1.542 -4.846 8.044 1.00 95.31 194 VAL A CA 1
ATOM 1452 C C . VAL A 1 194 ? -1.645 -5.053 6.538 1.00 95.31 194 VAL A C 1
ATOM 1454 O O . VAL A 1 194 ? -0.619 -5.069 5.862 1.00 95.31 194 VAL A O 1
ATOM 1457 N N . TRP A 1 195 ? -2.864 -5.136 5.997 1.00 96.69 195 TRP A N 1
ATOM 1458 C CA . TRP A 1 195 ? -3.082 -5.204 4.554 1.00 96.69 195 TRP A CA 1
ATOM 1459 C C . TRP A 1 195 ? -2.465 -4.016 3.829 1.00 96.69 195 TRP A C 1
ATOM 1461 O O . TRP A 1 195 ? -1.749 -4.238 2.860 1.00 96.69 195 TRP A O 1
ATOM 1471 N N . VAL A 1 196 ? -2.683 -2.781 4.299 1.00 97.06 196 VAL A N 1
ATOM 1472 C CA . VAL A 1 196 ? -2.072 -1.593 3.681 1.00 97.06 196 VAL A CA 1
ATOM 1473 C C . VAL A 1 196 ? -0.554 -1.734 3.619 1.00 97.06 196 VAL A C 1
ATOM 1475 O O . VAL A 1 196 ? 0.033 -1.555 2.556 1.00 97.06 196 VAL A O 1
ATOM 1478 N N . VAL A 1 197 ? 0.086 -2.106 4.728 1.00 97.62 197 VAL A N 1
ATOM 1479 C CA . VAL A 1 197 ? 1.548 -2.214 4.767 1.00 97.62 197 VAL A CA 1
ATOM 1480 C C . VAL A 1 197 ? 2.056 -3.336 3.882 1.00 97.62 197 VAL A C 1
ATOM 1482 O O . VAL A 1 197 ? 2.921 -3.087 3.052 1.00 97.62 197 VAL A O 1
ATOM 1485 N N . VAL A 1 198 ? 1.509 -4.543 4.009 1.00 97.31 198 VAL A N 1
ATOM 1486 C CA . VAL A 1 198 ? 1.946 -5.705 3.225 1.00 97.31 198 VAL A CA 1
ATOM 1487 C C . VAL A 1 198 ? 1.757 -5.465 1.732 1.00 97.31 198 VAL A C 1
ATOM 1489 O O . VAL A 1 198 ? 2.661 -5.753 0.950 1.00 97.31 198 VAL A O 1
ATOM 1492 N N . TRP A 1 199 ? 0.621 -4.896 1.333 1.00 97.12 199 TRP A N 1
ATOM 1493 C CA . TRP A 1 199 ? 0.314 -4.628 -0.068 1.00 97.12 199 TRP A CA 1
ATOM 1494 C C . TRP A 1 199 ? 1.296 -3.623 -0.676 1.00 97.12 199 TRP A C 1
ATOM 1496 O O . TRP A 1 199 ? 1.926 -3.915 -1.692 1.00 97.12 199 TRP A O 1
ATOM 1506 N N . LEU A 1 200 ? 1.492 -2.476 -0.016 1.00 97.44 200 LEU A N 1
ATOM 1507 C CA . LEU A 1 200 ? 2.362 -1.416 -0.526 1.00 97.44 200 LEU A CA 1
ATOM 1508 C C . LEU A 1 200 ? 3.844 -1.783 -0.430 1.00 97.44 200 LEU A C 1
ATOM 1510 O O . LEU A 1 200 ? 4.576 -1.575 -1.391 1.00 97.44 200 LEU A O 1
ATOM 1514 N N . ALA A 1 201 ? 4.289 -2.386 0.675 1.00 96.50 201 ALA A N 1
ATOM 1515 C CA . ALA A 1 201 ? 5.665 -2.858 0.845 1.00 96.50 201 ALA A CA 1
ATOM 1516 C C . ALA A 1 201 ? 6.050 -3.872 -0.244 1.00 96.50 201 ALA A C 1
ATOM 1518 O O . ALA A 1 201 ? 7.130 -3.778 -0.829 1.00 96.50 201 ALA A O 1
ATOM 1519 N N . THR A 1 202 ? 5.136 -4.792 -0.570 1.00 95.00 202 THR A N 1
ATOM 1520 C CA . THR A 1 202 ? 5.331 -5.749 -1.666 1.00 95.00 202 THR A CA 1
ATOM 1521 C C . THR A 1 202 ? 5.416 -5.045 -3.018 1.00 95.00 202 THR A C 1
ATOM 1523 O O . THR A 1 202 ? 6.201 -5.457 -3.854 1.00 95.00 202 THR A O 1
ATOM 1526 N N . GLY A 1 203 ? 4.656 -3.974 -3.255 1.00 94.50 203 GLY A N 1
ATOM 1527 C CA . GLY A 1 203 ? 4.765 -3.193 -4.491 1.00 94.50 203 GLY A CA 1
ATOM 1528 C C . GLY A 1 203 ? 6.079 -2.417 -4.594 1.00 94.50 203 GLY A C 1
ATOM 1529 O O . GLY A 1 203 ? 6.749 -2.459 -5.623 1.00 94.50 203 GLY A O 1
ATOM 1530 N N . LEU A 1 204 ? 6.485 -1.755 -3.509 1.00 94.12 204 LEU A N 1
ATOM 1531 C CA . LEU A 1 204 ? 7.714 -0.960 -3.458 1.00 94.12 204 LEU A CA 1
ATOM 1532 C C . LEU A 1 204 ? 8.965 -1.814 -3.684 1.00 94.12 204 LEU A C 1
ATOM 1534 O O . LEU A 1 204 ? 9.879 -1.362 -4.369 1.00 94.12 204 LEU A O 1
ATOM 1538 N N . SER A 1 205 ? 9.002 -3.055 -3.185 1.00 92.06 205 SER A N 1
ATOM 1539 C CA . SER A 1 205 ? 10.150 -3.950 -3.399 1.00 92.06 205 SER A CA 1
ATOM 1540 C C . SER A 1 205 ? 10.357 -4.344 -4.867 1.00 92.06 205 SER A C 1
ATOM 1542 O O . SER A 1 205 ? 11.452 -4.756 -5.258 1.00 92.06 205 SER A O 1
ATOM 1544 N N . GLN A 1 206 ? 9.321 -4.190 -5.696 1.00 89.00 206 GLN A N 1
ATOM 1545 C CA . GLN A 1 206 ? 9.334 -4.550 -7.112 1.00 89.00 206 GLN A CA 1
ATOM 1546 C C . GLN A 1 206 ? 9.738 -3.392 -8.023 1.00 89.00 206 GLN A C 1
ATOM 1548 O O . GLN A 1 206 ? 10.038 -3.643 -9.189 1.00 89.00 206 GLN A O 1
ATOM 1553 N N . LEU A 1 207 ? 9.801 -2.156 -7.507 1.00 88.38 207 LEU A N 1
ATOM 1554 C CA . LEU A 1 207 ? 10.193 -0.978 -8.288 1.00 88.38 207 LEU A CA 1
ATOM 1555 C C . LEU A 1 207 ? 11.590 -1.123 -8.900 1.00 88.38 207 LEU A C 1
ATOM 1557 O O . LEU A 1 207 ? 11.773 -0.746 -10.052 1.00 88.38 207 LEU A O 1
ATOM 1561 N N . LYS A 1 208 ? 12.534 -1.757 -8.190 1.00 85.19 208 LYS A N 1
ATOM 1562 C CA . LYS A 1 208 ? 13.898 -2.009 -8.692 1.00 85.19 208 LYS A CA 1
ATOM 1563 C C . LYS A 1 208 ? 13.929 -2.761 -10.024 1.00 85.19 208 LYS A C 1
ATOM 1565 O O . LYS A 1 208 ? 14.815 -2.548 -10.835 1.00 85.19 208 LYS A O 1
ATOM 1570 N N . ASN A 1 209 ? 12.955 -3.644 -10.254 1.00 79.06 209 ASN A N 1
ATOM 1571 C CA . ASN A 1 209 ? 12.911 -4.481 -11.455 1.00 79.06 209 ASN A CA 1
ATOM 1572 C C . ASN A 1 209 ? 12.392 -3.711 -12.678 1.00 79.06 209 ASN A C 1
ATOM 1574 O O . ASN A 1 209 ? 12.367 -4.259 -13.774 1.00 79.06 209 ASN A O 1
ATOM 1578 N N . LEU A 1 210 ? 11.899 -2.487 -12.473 1.00 77.44 210 LEU A N 1
ATOM 1579 C CA . LEU A 1 210 ? 11.271 -1.653 -13.491 1.00 77.44 210 LEU A CA 1
ATOM 1580 C C . LEU A 1 210 ? 11.893 -0.248 -13.530 1.00 77.44 210 LEU A C 1
ATOM 1582 O O . LEU A 1 210 ? 11.368 0.613 -14.222 1.00 77.44 210 LEU A O 1
ATOM 1586 N N . GLU A 1 211 ? 13.002 -0.005 -12.820 1.00 75.12 211 GLU A N 1
ATOM 1587 C CA . GLU A 1 211 ? 13.637 1.319 -12.755 1.00 75.12 211 GLU A CA 1
ATOM 1588 C C . GLU A 1 211 ? 14.111 1.791 -14.136 1.00 75.12 211 GLU A C 1
ATOM 1590 O O . GLU A 1 211 ? 13.829 2.919 -14.534 1.00 75.12 211 GLU A O 1
ATOM 1595 N N . GLU A 1 212 ? 14.696 0.881 -14.917 1.00 72.75 212 GLU A N 1
ATOM 1596 C CA . GLU A 1 212 ? 15.112 1.122 -16.306 1.00 72.75 212 GLU A CA 1
ATOM 1597 C C . GLU A 1 212 ? 13.931 1.427 -17.242 1.00 72.75 212 GLU A C 1
ATOM 1599 O O . GLU A 1 212 ? 14.105 2.049 -18.289 1.00 72.75 212 GLU A O 1
ATOM 1604 N N . LEU A 1 213 ? 12.708 1.029 -16.869 1.00 70.62 213 LEU A N 1
ATOM 1605 C CA . LEU A 1 213 ? 11.516 1.329 -17.656 1.00 70.62 213 LEU A CA 1
ATOM 1606 C C . LEU A 1 213 ? 11.137 2.809 -17.538 1.00 70.62 213 LEU A C 1
ATOM 1608 O O . LEU A 1 213 ? 10.595 3.357 -18.491 1.00 70.62 213 LEU A O 1
ATOM 1612 N N . PHE A 1 214 ? 11.423 3.467 -16.406 1.00 68.62 214 PHE A N 1
ATOM 1613 C CA . PHE A 1 214 ? 10.959 4.826 -16.089 1.00 68.62 214 PHE A CA 1
ATOM 1614 C C . PHE A 1 214 ? 11.726 5.962 -16.789 1.00 68.62 214 PHE A C 1
ATOM 1616 O O . PHE A 1 214 ? 11.535 7.129 -16.447 1.00 68.62 214 PHE A O 1
ATOM 1623 N N . HIS A 1 215 ? 12.540 5.663 -17.806 1.00 61.88 215 HIS A N 1
ATOM 1624 C CA . HIS A 1 215 ? 13.243 6.689 -18.572 1.00 61.88 215 HIS A CA 1
ATOM 1625 C C . HIS A 1 215 ? 12.290 7.636 -19.347 1.00 61.88 215 HIS A C 1
ATOM 1627 O O . HIS A 1 215 ? 11.249 7.218 -19.867 1.00 61.88 215 HIS A O 1
ATOM 1633 N N . PRO A 1 216 ? 12.646 8.933 -19.450 1.00 58.22 216 PRO A N 1
ATOM 1634 C CA . PRO A 1 216 ? 11.735 10.012 -19.849 1.00 58.22 216 PRO A CA 1
ATOM 1635 C C . PRO A 1 216 ? 11.246 9.972 -21.307 1.00 58.22 216 PRO A C 1
ATOM 1637 O O . PRO A 1 216 ? 10.254 10.626 -21.626 1.00 58.22 216 PRO A O 1
ATOM 1640 N N . GLU A 1 217 ? 11.879 9.202 -22.197 1.00 56.53 217 GLU A N 1
ATOM 1641 C CA . GLU A 1 217 ? 11.582 9.242 -23.639 1.00 56.53 217 GLU A CA 1
ATOM 1642 C C . GLU A 1 217 ? 10.306 8.484 -24.065 1.00 56.53 217 GLU A C 1
ATOM 1644 O O . GLU A 1 217 ? 9.917 8.558 -25.229 1.00 56.53 217 GLU A O 1
ATOM 1649 N N . GLY A 1 218 ? 9.602 7.794 -23.153 1.00 54.50 218 GLY A N 1
ATOM 1650 C CA . GLY A 1 218 ? 8.503 6.894 -23.548 1.00 54.50 218 GLY A CA 1
ATOM 1651 C C . GLY A 1 218 ? 7.215 6.902 -22.721 1.00 54.50 218 GLY A C 1
ATOM 1652 O O . GLY A 1 218 ? 6.241 6.285 -23.151 1.00 54.50 218 GLY A O 1
ATOM 1653 N N . MET A 1 219 ? 7.148 7.561 -21.556 1.00 64.94 219 MET A N 1
ATOM 1654 C CA . MET A 1 219 ? 6.064 7.291 -20.588 1.00 64.94 219 MET A CA 1
ATOM 1655 C C . MET A 1 219 ? 5.359 8.518 -19.999 1.00 64.94 219 MET A C 1
ATOM 1657 O O . MET A 1 219 ? 5.019 8.541 -18.818 1.00 64.94 219 MET A O 1
ATOM 1661 N N . TRP A 1 220 ? 4.997 9.493 -20.837 1.00 74.00 220 TRP A N 1
ATOM 1662 C CA . TRP A 1 220 ? 4.071 10.580 -20.455 1.00 74.00 220 TRP A CA 1
ATOM 1663 C C . TRP A 1 220 ? 2.710 10.072 -19.933 1.00 74.00 220 TRP A C 1
ATOM 1665 O O . TRP A 1 220 ? 1.999 10.774 -19.213 1.00 74.00 220 TRP A O 1
ATOM 1675 N N . ILE A 1 221 ? 2.363 8.827 -20.268 1.00 81.75 221 ILE A N 1
ATOM 1676 C CA . ILE A 1 221 ? 1.138 8.147 -19.852 1.00 81.75 221 ILE A CA 1
ATOM 1677 C C . ILE A 1 221 ? 1.090 7.962 -18.325 1.00 81.75 221 ILE A C 1
ATOM 1679 O O . ILE A 1 221 ? 0.039 8.182 -17.724 1.00 81.75 221 ILE A O 1
ATOM 1683 N N . ILE A 1 222 ? 2.205 7.610 -17.672 1.00 84.00 222 ILE A N 1
ATOM 1684 C CA . ILE A 1 222 ? 2.223 7.329 -16.225 1.00 84.00 222 ILE A CA 1
ATOM 1685 C C . ILE A 1 222 ? 1.907 8.589 -15.398 1.00 84.00 222 ILE A C 1
ATOM 1687 O O . ILE A 1 222 ? 0.978 8.530 -14.588 1.00 84.00 222 ILE A O 1
ATOM 1691 N N . PRO A 1 223 ? 2.561 9.748 -15.621 1.00 83.06 223 PRO A N 1
ATOM 1692 C CA . PRO A 1 223 ? 2.190 10.999 -14.960 1.00 83.06 223 PRO A CA 1
ATOM 1693 C C . PRO A 1 223 ? 0.743 11.434 -15.226 1.00 83.06 223 PRO A C 1
ATOM 1695 O O . PRO A 1 223 ? 0.095 11.990 -14.340 1.00 83.06 223 PRO A O 1
ATOM 1698 N N . ALA A 1 224 ? 0.198 11.154 -16.415 1.00 86.44 224 ALA A N 1
ATOM 1699 C CA . ALA A 1 224 ? -1.202 11.449 -16.715 1.00 86.44 224 ALA A CA 1
ATOM 1700 C C . ALA A 1 224 ? -2.159 10.584 -15.872 1.00 86.44 224 ALA A C 1
ATOM 1702 O O . ALA A 1 224 ? -3.085 11.113 -15.251 1.00 86.44 224 ALA A O 1
ATOM 1703 N N . PHE A 1 225 ? -1.911 9.272 -15.777 1.00 89.56 225 PHE A N 1
ATOM 1704 C CA . PHE A 1 225 ? -2.676 8.388 -14.890 1.00 89.56 225 PHE A CA 1
ATOM 1705 C C . PHE A 1 225 ? -2.497 8.753 -13.414 1.00 89.56 225 PHE A C 1
ATOM 1707 O O . PHE A 1 225 ? -3.469 8.687 -12.660 1.00 89.56 225 PHE A O 1
ATOM 1714 N N . ALA A 1 226 ? -1.301 9.178 -13.001 1.00 92.06 226 ALA A N 1
ATOM 1715 C CA . ALA A 1 226 ? -1.039 9.721 -11.671 1.00 92.06 226 ALA A CA 1
ATOM 1716 C C . ALA A 1 226 ? -1.924 10.934 -11.375 1.00 92.06 226 ALA A C 1
ATOM 1718 O O . ALA A 1 226 ? -2.635 10.942 -10.374 1.00 92.06 226 ALA A O 1
ATOM 1719 N N . LEU A 1 227 ? -1.980 11.912 -12.277 1.00 91.62 227 LEU A N 1
ATOM 1720 C CA . LEU A 1 227 ? -2.807 13.103 -12.100 1.00 91.62 227 LEU A CA 1
ATOM 1721 C C . LEU A 1 227 ? -4.303 12.767 -12.004 1.00 91.62 227 LEU A C 1
ATOM 1723 O O . LEU A 1 227 ? -4.990 13.229 -11.092 1.00 91.62 227 LEU A O 1
ATOM 1727 N N . VAL A 1 228 ? -4.805 11.926 -12.914 1.00 92.81 228 VAL A N 1
ATOM 1728 C CA . VAL A 1 228 ? -6.206 11.473 -12.901 1.00 92.81 228 VAL A CA 1
ATOM 1729 C C . VAL A 1 228 ? -6.519 10.708 -11.616 1.00 92.81 228 VAL A C 1
ATOM 1731 O O . VAL A 1 228 ? -7.571 10.918 -11.011 1.00 92.81 228 VAL A O 1
ATOM 1734 N N . SER A 1 229 ? -5.599 9.854 -11.168 1.00 94.00 229 SER A N 1
ATOM 1735 C CA . SER A 1 229 ? -5.754 9.087 -9.933 1.00 94.00 229 SER A CA 1
ATOM 1736 C C . SER A 1 229 ? -5.764 9.979 -8.708 1.00 94.00 229 SER A C 1
ATOM 1738 O O . SER A 1 229 ? -6.629 9.797 -7.857 1.00 94.00 229 SER A O 1
ATOM 1740 N N . ALA A 1 230 ? -4.859 10.958 -8.642 1.00 93.88 230 ALA A N 1
ATOM 1741 C CA . ALA A 1 230 ? -4.816 11.938 -7.570 1.00 93.88 230 ALA A CA 1
ATOM 1742 C C . ALA A 1 230 ? -6.146 12.687 -7.496 1.00 93.88 230 ALA A C 1
ATOM 1744 O O . ALA A 1 230 ? -6.770 12.687 -6.443 1.00 93.88 230 ALA A O 1
ATOM 1745 N N . LEU A 1 231 ? -6.648 13.231 -8.609 1.00 92.50 231 LEU A N 1
ATOM 1746 C CA . LEU A 1 231 ? -7.933 13.939 -8.641 1.00 92.50 231 LEU A CA 1
ATOM 1747 C C . LEU A 1 231 ? -9.103 13.048 -8.205 1.00 92.50 231 LEU A C 1
ATOM 1749 O O . LEU A 1 231 ? -9.875 13.419 -7.321 1.00 92.50 231 LEU A O 1
ATOM 1753 N N . TYR A 1 232 ? -9.226 11.858 -8.796 1.00 93.62 232 TYR A N 1
ATOM 1754 C CA . TYR A 1 232 ? -10.309 10.929 -8.480 1.00 93.62 232 TYR A CA 1
ATOM 1755 C C . TYR A 1 232 ? -10.282 10.492 -7.011 1.00 93.62 232 TYR A C 1
ATOM 1757 O O . TYR A 1 232 ? -11.304 10.561 -6.325 1.00 93.62 232 TYR A O 1
ATOM 1765 N N . ALA A 1 233 ? -9.124 10.040 -6.524 1.00 92.06 233 ALA A N 1
ATOM 1766 C CA . ALA A 1 233 ? -8.982 9.529 -5.168 1.00 92.06 233 ALA A CA 1
ATOM 1767 C C . ALA A 1 233 ? -9.154 10.648 -4.135 1.00 92.06 233 ALA A C 1
ATOM 1769 O O . ALA A 1 233 ? -9.777 10.415 -3.106 1.00 92.06 233 ALA A O 1
ATOM 1770 N N . SER A 1 234 ? -8.733 11.875 -4.449 1.00 89.94 234 SER A N 1
ATOM 1771 C CA . SER A 1 234 ? -8.953 13.056 -3.606 1.00 89.94 234 SER A CA 1
ATOM 1772 C C . SER A 1 234 ? -10.437 13.373 -3.407 1.00 89.94 234 SER A C 1
ATOM 1774 O O . SER A 1 234 ? -10.923 13.531 -2.284 1.00 89.94 234 SER A O 1
ATOM 1776 N N . LEU A 1 235 ? -11.196 13.406 -4.507 1.00 90.06 235 LEU A N 1
ATOM 1777 C CA . LEU A 1 235 ? -12.642 13.635 -4.461 1.00 90.06 235 LEU A CA 1
ATOM 1778 C C . LEU A 1 235 ? -13.371 12.508 -3.722 1.00 90.06 235 LEU A C 1
ATOM 1780 O O . LEU A 1 235 ? -14.354 12.742 -3.024 1.00 90.06 235 LEU A O 1
ATOM 1784 N N . LYS A 1 236 ? -12.892 11.268 -3.855 1.00 89.50 236 LYS A N 1
ATOM 1785 C CA . LYS A 1 236 ? -13.442 10.141 -3.101 1.00 89.50 236 LYS A CA 1
ATOM 1786 C C . LYS A 1 236 ? -13.098 10.227 -1.618 1.00 89.50 236 LYS A C 1
ATOM 1788 O O . LYS A 1 236 ? -14.007 10.091 -0.807 1.00 89.50 236 LYS A O 1
ATOM 1793 N N . ALA A 1 237 ? -11.845 10.492 -1.257 1.00 85.38 237 ALA A N 1
ATOM 1794 C CA . ALA A 1 237 ? -11.401 10.573 0.134 1.00 85.38 237 ALA A CA 1
ATOM 1795 C C . ALA A 1 237 ? -12.246 11.566 0.948 1.00 85.38 237 ALA A C 1
ATOM 1797 O O . ALA A 1 237 ? -12.692 11.230 2.041 1.00 85.38 237 ALA A O 1
ATOM 1798 N N . THR A 1 238 ? -12.553 12.728 0.366 1.00 80.69 238 THR A N 1
ATOM 1799 C CA . THR A 1 238 ? -13.392 13.771 0.985 1.00 80.69 238 THR A CA 1
ATOM 1800 C C . THR A 1 238 ? -14.889 13.434 1.007 1.00 80.69 238 THR A C 1
ATOM 1802 O O . THR A 1 238 ? -15.618 13.888 1.886 1.00 80.69 238 THR A O 1
ATOM 1805 N N . GLY A 1 239 ? -15.372 12.622 0.061 1.00 74.25 239 GLY A N 1
ATOM 1806 C CA . GLY A 1 239 ? -16.786 12.257 -0.056 1.00 74.25 239 GLY A CA 1
ATOM 1807 C C . GLY A 1 239 ? -17.238 11.072 0.808 1.00 74.25 239 GLY A C 1
ATOM 1808 O O . GLY A 1 239 ? -18.442 10.841 0.934 1.00 74.25 239 GLY A O 1
ATOM 1809 N N . HIS A 1 240 ? -16.317 10.291 1.383 1.00 72.12 240 HIS A N 1
ATOM 1810 C CA . HIS A 1 240 ? -16.661 9.089 2.149 1.00 72.12 240 HIS A CA 1
ATOM 1811 C C . HIS A 1 240 ? -16.864 9.386 3.644 1.00 72.12 240 HIS A C 1
ATOM 1813 O O . HIS A 1 240 ? -15.966 9.833 4.346 1.00 72.12 240 HIS A O 1
ATOM 1819 N N . LEU A 1 241 ? -18.045 9.031 4.162 1.00 63.56 241 LEU A N 1
ATOM 1820 C CA . LEU A 1 241 ? -18.368 9.103 5.598 1.00 63.56 241 LEU A CA 1
ATOM 1821 C C . LEU A 1 241 ? -17.654 8.019 6.423 1.00 63.56 241 LEU A C 1
ATOM 1823 O O . LEU A 1 241 ? -17.556 8.126 7.647 1.00 63.56 241 LEU A O 1
ATOM 1827 N N . LEU A 1 242 ? -17.191 6.958 5.753 1.00 72.12 242 LEU A N 1
ATOM 1828 C CA . LEU A 1 242 ? -16.528 5.824 6.378 1.00 72.12 242 LEU A CA 1
ATOM 1829 C C . LEU A 1 242 ? -15.004 6.039 6.417 1.00 72.12 242 LEU A C 1
ATOM 1831 O O . LEU A 1 242 ? -14.365 6.069 5.362 1.00 72.12 242 LEU A O 1
ATOM 1835 N N . PRO A 1 243 ? -14.395 6.083 7.612 1.00 78.69 243 PRO A N 1
ATOM 1836 C CA . PRO A 1 243 ? -12.969 6.362 7.793 1.00 78.69 243 PRO A CA 1
ATOM 1837 C C . PRO A 1 243 ? -12.053 5.392 7.055 1.00 78.69 243 PRO A C 1
ATOM 1839 O O . PRO A 1 243 ? -11.059 5.816 6.483 1.00 78.69 243 PRO A O 1
ATOM 1842 N N . ARG A 1 244 ? -12.376 4.092 7.032 1.00 87.44 244 ARG A N 1
ATOM 1843 C CA . ARG A 1 244 ? -11.513 3.087 6.384 1.00 87.44 244 ARG A CA 1
ATOM 1844 C C . ARG A 1 244 ? -11.394 3.310 4.878 1.00 87.44 244 ARG A C 1
ATOM 1846 O O . ARG A 1 244 ? -10.304 3.204 4.328 1.00 87.44 244 ARG A O 1
ATOM 1853 N N . GLU A 1 245 ? -12.508 3.628 4.223 1.00 88.38 245 GLU A N 1
ATOM 1854 C CA . GLU A 1 245 ? -12.527 3.924 2.788 1.00 88.38 245 GLU A CA 1
ATOM 1855 C C . GLU A 1 245 ? -11.831 5.255 2.504 1.00 88.38 245 GLU A C 1
ATOM 1857 O O . GLU A 1 245 ? -11.001 5.315 1.602 1.00 88.38 245 GLU A O 1
ATOM 1862 N N . GLY A 1 246 ? -12.106 6.289 3.308 1.00 89.19 246 GLY A N 1
ATOM 1863 C CA . GLY A 1 246 ? -11.435 7.586 3.202 1.00 89.19 246 GLY A CA 1
ATOM 1864 C C . GLY A 1 246 ? -9.914 7.466 3.319 1.00 89.19 246 GLY A C 1
ATOM 1865 O O . GLY A 1 246 ? -9.195 7.963 2.458 1.00 89.19 246 GLY A O 1
ATOM 1866 N N . ILE A 1 247 ? -9.421 6.715 4.312 1.00 91.12 247 ILE A N 1
ATOM 1867 C CA . ILE A 1 247 ? -7.987 6.456 4.511 1.00 91.12 247 ILE A CA 1
ATOM 1868 C C . ILE A 1 247 ? -7.392 5.658 3.338 1.00 91.12 247 ILE A C 1
ATOM 1870 O O . ILE A 1 247 ? -6.297 5.972 2.876 1.00 91.12 247 ILE A O 1
ATOM 1874 N N . ALA A 1 248 ? -8.106 4.659 2.807 1.00 93.44 248 ALA A N 1
ATOM 1875 C CA . ALA A 1 248 ? -7.648 3.915 1.632 1.00 93.44 248 ALA A CA 1
ATOM 1876 C C . ALA A 1 248 ? -7.529 4.816 0.390 1.00 93.44 248 ALA A C 1
ATOM 1878 O O . ALA A 1 248 ? -6.541 4.733 -0.337 1.00 93.44 248 ALA A O 1
ATOM 1879 N N . TYR A 1 249 ? -8.497 5.707 0.159 1.00 93.88 249 TYR A N 1
ATOM 1880 C CA . TYR A 1 249 ? -8.412 6.689 -0.924 1.00 93.88 249 TYR A CA 1
ATOM 1881 C C . TYR A 1 249 ? -7.308 7.721 -0.692 1.00 93.88 249 TYR A C 1
ATOM 1883 O O . TYR A 1 249 ? -6.588 8.029 -1.635 1.00 93.88 249 TYR A O 1
ATOM 1891 N N . ALA A 1 250 ? -7.095 8.181 0.543 1.00 92.50 250 ALA A N 1
ATOM 1892 C CA . ALA A 1 250 ? -5.970 9.053 0.877 1.00 92.50 250 ALA A CA 1
ATOM 1893 C C . ALA A 1 250 ? -4.617 8.378 0.580 1.00 92.50 250 ALA A C 1
ATOM 1895 O O . ALA A 1 250 ? -3.719 9.009 0.024 1.00 92.50 250 ALA A O 1
ATOM 1896 N N . ALA A 1 251 ? -4.486 7.077 0.871 1.00 94.81 251 ALA A N 1
ATOM 1897 C CA . ALA A 1 251 ? -3.310 6.295 0.495 1.00 94.81 251 ALA A CA 1
ATOM 1898 C C . ALA A 1 251 ? -3.116 6.263 -1.031 1.00 94.81 251 ALA A C 1
ATOM 1900 O O . ALA A 1 251 ? -2.010 6.497 -1.507 1.00 94.81 251 ALA A O 1
ATOM 1901 N N . ILE A 1 252 ? -4.187 6.040 -1.805 1.00 95.94 252 ILE A N 1
ATOM 1902 C CA . ILE A 1 252 ? -4.141 6.059 -3.279 1.00 95.94 252 ILE A CA 1
ATOM 1903 C C . ILE A 1 252 ? -3.735 7.447 -3.801 1.00 95.94 252 ILE A C 1
ATOM 1905 O O . ILE A 1 252 ? -2.928 7.531 -4.722 1.00 95.94 252 ILE A O 1
ATOM 1909 N N . THR A 1 253 ? -4.231 8.536 -3.205 1.00 95.00 253 THR A N 1
ATOM 1910 C CA . THR A 1 253 ? -3.835 9.909 -3.563 1.00 95.00 253 THR A CA 1
ATOM 1911 C C . THR A 1 253 ? -2.337 10.142 -3.341 1.00 95.00 253 THR A C 1
ATOM 1913 O O . THR A 1 253 ? -1.666 10.700 -4.205 1.00 95.00 253 THR A O 1
ATOM 1916 N N . LEU A 1 254 ? -1.782 9.673 -2.222 1.00 94.19 254 LEU A N 1
ATOM 1917 C CA . LEU A 1 254 ? -0.343 9.769 -1.947 1.00 94.19 254 LEU A CA 1
ATOM 1918 C C . LEU A 1 254 ? 0.486 8.868 -2.878 1.00 94.19 254 LEU A C 1
ATOM 1920 O O . LEU A 1 254 ? 1.535 9.266 -3.371 1.00 94.19 254 LEU A O 1
ATOM 1924 N N . LEU A 1 255 ? 0.005 7.671 -3.208 1.00 95.38 255 LEU A N 1
ATOM 1925 C CA . LEU A 1 255 ? 0.678 6.800 -4.178 1.00 95.38 255 LEU A CA 1
ATOM 1926 C C . LEU A 1 255 ? 0.631 7.361 -5.599 1.00 95.38 255 LEU A C 1
ATOM 1928 O O . LEU A 1 255 ? 1.563 7.149 -6.370 1.00 95.38 255 LEU A O 1
ATOM 1932 N N . ALA A 1 256 ? -0.408 8.116 -5.949 1.00 94.88 256 ALA A N 1
ATOM 1933 C CA . ALA A 1 256 ? -0.442 8.846 -7.205 1.00 94.88 256 ALA A CA 1
ATOM 1934 C C . ALA A 1 256 ? 0.696 9.880 -7.282 1.00 94.88 256 ALA A C 1
ATOM 1936 O O . ALA A 1 256 ? 1.295 10.033 -8.344 1.00 94.88 256 ALA A O 1
ATOM 1937 N N . LEU A 1 257 ? 1.065 10.519 -6.161 1.00 93.25 257 LEU A N 1
ATOM 1938 C CA . LEU A 1 257 ? 2.260 11.365 -6.109 1.00 93.25 257 LEU A CA 1
ATOM 1939 C C . LEU A 1 257 ? 3.528 10.559 -6.406 1.00 93.25 257 LEU A C 1
ATOM 1941 O O . LEU A 1 257 ? 4.292 10.967 -7.273 1.00 93.25 257 LEU A O 1
ATOM 1945 N N . LEU A 1 258 ? 3.720 9.403 -5.753 1.00 92.75 258 LEU A N 1
ATOM 1946 C CA . LEU A 1 258 ? 4.853 8.507 -6.036 1.00 92.75 258 LEU A CA 1
ATOM 1947 C C . LEU A 1 258 ? 4.942 8.220 -7.543 1.00 92.75 258 LEU A C 1
ATOM 1949 O O . LEU A 1 258 ? 5.969 8.498 -8.151 1.00 92.75 258 LEU A O 1
ATOM 1953 N N . TRP A 1 259 ? 3.849 7.743 -8.148 1.00 92.56 259 TRP A N 1
ATOM 1954 C CA . TRP A 1 259 ? 3.787 7.407 -9.573 1.00 92.56 259 TRP A CA 1
ATOM 1955 C C . TRP A 1 259 ? 4.121 8.583 -10.494 1.00 92.56 259 TRP A C 1
ATOM 1957 O O . TRP A 1 259 ? 4.828 8.399 -11.482 1.00 92.56 259 TRP A O 1
ATOM 1967 N N . GLY A 1 260 ? 3.638 9.788 -10.187 1.00 89.69 260 GLY A N 1
ATOM 1968 C CA . GLY A 1 260 ? 3.939 10.964 -11.003 1.00 89.69 260 GLY A CA 1
ATOM 1969 C C . GLY A 1 260 ? 5.386 11.443 -10.872 1.00 89.69 260 GLY A C 1
ATOM 1970 O O . GLY A 1 260 ? 5.941 11.964 -11.837 1.00 89.69 260 GLY A O 1
ATOM 1971 N N . LEU A 1 261 ? 6.014 11.225 -9.713 1.00 87.19 261 LEU A N 1
ATOM 1972 C CA . LEU A 1 261 ? 7.412 11.587 -9.472 1.00 87.19 261 LEU A CA 1
ATOM 1973 C C . LEU A 1 261 ? 8.411 10.588 -10.077 1.00 87.19 261 LEU A C 1
ATOM 1975 O O . LEU A 1 261 ? 9.524 10.998 -10.399 1.00 87.19 261 LEU A O 1
ATOM 1979 N N . LEU A 1 262 ? 8.021 9.324 -10.303 1.00 86.31 262 LEU A N 1
ATOM 1980 C CA . LEU A 1 262 ? 8.890 8.302 -10.921 1.00 86.31 262 LEU A CA 1
ATOM 1981 C C . LEU A 1 262 ? 9.418 8.711 -12.303 1.00 86.31 262 LEU A C 1
ATOM 1983 O O . LEU A 1 262 ? 10.512 8.315 -12.677 1.00 86.31 262 LEU A O 1
ATOM 1987 N N . ALA A 1 263 ? 8.659 9.514 -13.054 1.00 78.81 263 ALA A N 1
ATOM 1988 C CA . ALA A 1 263 ? 9.083 10.006 -14.366 1.00 78.81 263 ALA A CA 1
ATOM 1989 C C . ALA A 1 263 ? 10.046 11.206 -14.292 1.00 78.81 263 ALA A C 1
ATOM 1991 O O . ALA A 1 263 ? 10.597 11.613 -15.311 1.00 78.81 263 ALA A O 1
ATOM 1992 N N . THR A 1 264 ? 10.194 11.820 -13.113 1.00 78.69 264 THR A N 1
ATOM 1993 C CA . THR A 1 264 ? 10.975 13.055 -12.924 1.00 78.69 264 THR A CA 1
ATOM 1994 C C . THR A 1 264 ? 12.271 12.801 -12.165 1.00 78.69 264 THR A C 1
ATOM 1996 O O . THR A 1 264 ? 13.301 13.372 -12.514 1.00 78.69 264 THR A O 1
ATOM 1999 N N . PHE A 1 265 ? 12.233 11.971 -11.123 1.00 79.12 265 PHE A N 1
ATOM 2000 C CA . PHE A 1 265 ? 13.376 11.746 -10.244 1.00 79.12 265 PHE A CA 1
ATOM 2001 C C . PHE A 1 265 ? 13.993 10.364 -10.463 1.00 79.12 265 PHE A C 1
ATOM 2003 O O . PHE A 1 265 ? 13.306 9.346 -10.399 1.00 79.12 265 PHE A O 1
ATOM 2010 N N . SER A 1 266 ? 15.312 10.334 -10.643 1.00 78.12 266 SER A N 1
ATOM 2011 C CA . SER A 1 266 ? 16.131 9.118 -10.616 1.00 78.12 266 SER A CA 1
ATOM 2012 C C . SER A 1 266 ? 16.376 8.621 -9.186 1.00 78.12 266 SER A C 1
ATOM 2014 O O . SER A 1 266 ? 16.092 9.332 -8.215 1.00 78.12 266 SER A O 1
ATOM 2016 N N . HIS A 1 267 ? 16.932 7.411 -9.058 1.00 81.56 267 HIS A N 1
ATOM 2017 C CA . HIS A 1 267 ? 17.298 6.781 -7.784 1.00 81.56 267 HIS A CA 1
ATOM 2018 C C . HIS A 1 267 ? 16.094 6.625 -6.850 1.00 81.56 267 HIS A C 1
ATOM 2020 O O . HIS A 1 267 ? 16.045 7.157 -5.736 1.00 81.56 267 HIS A O 1
ATOM 2026 N N . VAL A 1 268 ? 15.093 5.871 -7.313 1.00 85.31 268 VAL A N 1
ATOM 2027 C CA . VAL A 1 268 ? 13.812 5.673 -6.607 1.00 85.31 268 VAL A CA 1
ATOM 2028 C C . VAL A 1 268 ? 14.015 5.040 -5.224 1.00 85.31 268 VAL A C 1
ATOM 2030 O O . VAL A 1 268 ? 13.220 5.268 -4.309 1.00 85.31 268 VAL A O 1
ATOM 2033 N N . ALA A 1 269 ? 15.110 4.299 -5.038 1.00 85.12 269 ALA A N 1
ATOM 2034 C CA . ALA A 1 269 ? 15.528 3.747 -3.752 1.00 85.12 269 ALA A CA 1
ATOM 2035 C C . ALA A 1 269 ? 15.673 4.813 -2.653 1.00 85.12 269 ALA A C 1
ATOM 2037 O O . ALA A 1 269 ? 15.319 4.556 -1.505 1.00 85.12 269 ALA A O 1
ATOM 2038 N N . VAL A 1 270 ? 16.180 6.001 -3.003 1.00 82.06 270 VAL A N 1
ATOM 2039 C CA . VAL A 1 270 ? 16.582 7.044 -2.044 1.00 82.06 270 VAL A CA 1
ATOM 2040 C C . VAL A 1 270 ? 15.386 7.852 -1.548 1.00 82.06 270 VAL A C 1
ATOM 2042 O O . VAL A 1 270 ? 15.317 8.204 -0.373 1.00 82.06 270 VAL A O 1
ATOM 2045 N N . TRP A 1 271 ? 14.423 8.142 -2.423 1.00 84.94 271 TRP A N 1
ATOM 2046 C CA . TRP A 1 271 ? 13.279 8.997 -2.090 1.00 84.94 271 TRP A CA 1
ATOM 2047 C C . TRP A 1 271 ? 11.944 8.243 -2.134 1.00 84.94 271 TRP A C 1
ATOM 2049 O O . TRP A 1 271 ? 11.107 8.411 -1.245 1.00 84.94 271 TRP A O 1
ATOM 2059 N N . GLY A 1 272 ? 11.739 7.385 -3.136 1.00 88.88 272 GLY A N 1
ATOM 2060 C CA . GLY A 1 272 ? 10.454 6.754 -3.432 1.00 88.88 272 GLY A CA 1
ATOM 2061 C C . GLY A 1 272 ? 10.111 5.612 -2.483 1.00 88.88 272 GLY A C 1
ATOM 2062 O O . GLY A 1 272 ? 8.990 5.554 -1.975 1.00 88.88 272 GLY A O 1
ATOM 2063 N N . VAL A 1 273 ? 11.075 4.732 -2.186 1.00 90.81 273 VAL A N 1
ATOM 2064 C CA . VAL A 1 273 ? 10.865 3.630 -1.230 1.00 90.81 273 VAL A CA 1
ATOM 2065 C C . VAL A 1 273 ? 10.603 4.159 0.188 1.00 90.81 273 VAL A C 1
ATOM 2067 O O . VAL A 1 273 ? 9.570 3.788 0.753 1.00 90.81 273 VAL A O 1
ATOM 2070 N N . PRO A 1 274 ? 11.423 5.065 0.766 1.00 88.19 274 PRO A N 1
ATOM 2071 C CA . PRO A 1 274 ? 11.137 5.638 2.081 1.00 88.19 274 PRO A CA 1
ATOM 2072 C C . PRO A 1 274 ? 9.797 6.375 2.129 1.00 88.19 274 PRO A C 1
ATOM 2074 O O . PRO A 1 274 ? 9.045 6.208 3.090 1.00 88.19 274 PRO A O 1
ATOM 2077 N N . TYR A 1 275 ? 9.458 7.135 1.081 1.00 90.50 275 TYR A N 1
ATOM 2078 C CA . TYR A 1 275 ? 8.164 7.806 0.976 1.00 90.50 275 TYR A CA 1
ATOM 2079 C C . TYR A 1 275 ? 6.998 6.813 0.993 1.00 90.50 275 TYR A C 1
ATOM 2081 O O . TYR A 1 275 ? 6.089 6.941 1.813 1.00 90.50 275 TYR A O 1
ATOM 2089 N N . GLY A 1 276 ? 7.032 5.792 0.135 1.00 93.75 276 GLY A N 1
ATOM 2090 C CA . GLY A 1 276 ? 5.974 4.789 0.062 1.00 93.75 276 GLY A CA 1
ATOM 2091 C C . GLY A 1 276 ? 5.808 4.006 1.368 1.00 93.75 276 GLY A C 1
ATOM 2092 O O . GLY A 1 276 ? 4.680 3.734 1.782 1.00 93.75 276 GLY A O 1
ATOM 2093 N N . ILE A 1 277 ? 6.908 3.693 2.061 1.00 93.19 277 ILE A N 1
ATOM 2094 C CA . ILE A 1 277 ? 6.864 3.047 3.379 1.00 93.19 277 ILE A CA 1
ATOM 2095 C C . ILE A 1 277 ? 6.285 3.983 4.442 1.00 93.19 277 ILE A C 1
ATOM 2097 O O . ILE A 1 277 ? 5.468 3.544 5.252 1.00 93.19 277 ILE A O 1
ATOM 2101 N N . ALA A 1 278 ? 6.630 5.273 4.415 1.00 89.94 278 ALA A N 1
ATOM 2102 C CA . ALA A 1 278 ? 6.035 6.261 5.308 1.00 89.94 278 ALA A CA 1
ATOM 2103 C C . ALA A 1 278 ? 4.517 6.373 5.091 1.00 89.94 278 ALA A C 1
ATOM 2105 O O . ALA A 1 278 ? 3.762 6.349 6.064 1.00 89.94 278 ALA A O 1
ATOM 2106 N N . VAL A 1 279 ? 4.059 6.403 3.831 1.00 94.56 279 VAL A N 1
ATOM 2107 C CA . VAL A 1 279 ? 2.629 6.350 3.479 1.00 94.56 279 VAL A CA 1
ATOM 2108 C C . VAL A 1 279 ? 1.986 5.088 4.056 1.00 94.56 279 VAL A C 1
ATOM 2110 O O . VAL A 1 279 ? 0.971 5.173 4.745 1.00 94.56 279 VAL A O 1
ATOM 2113 N N . ALA A 1 280 ? 2.586 3.919 3.827 1.00 96.06 280 ALA A N 1
ATOM 2114 C CA . ALA A 1 280 ? 2.045 2.641 4.274 1.00 96.06 280 ALA A CA 1
ATOM 2115 C C . ALA A 1 280 ? 1.895 2.562 5.805 1.00 96.06 280 ALA A C 1
ATOM 2117 O O . ALA A 1 280 ? 0.836 2.183 6.312 1.00 96.06 280 ALA A O 1
ATOM 2118 N N . LEU A 1 281 ? 2.931 2.966 6.546 1.00 92.38 281 LEU A N 1
ATOM 2119 C CA . LEU A 1 281 ? 2.936 2.950 8.008 1.00 92.38 281 LEU A CA 1
ATOM 2120 C C . LEU A 1 281 ? 1.975 3.983 8.601 1.00 92.38 281 LEU A C 1
ATOM 2122 O O . LEU A 1 281 ? 1.231 3.644 9.521 1.00 92.38 281 LEU A O 1
ATOM 2126 N N . LEU A 1 282 ? 1.936 5.211 8.072 1.00 91.31 282 LEU A N 1
ATOM 2127 C CA . LEU A 1 282 ? 1.028 6.251 8.565 1.00 91.31 282 LEU A CA 1
ATOM 2128 C C . LEU A 1 282 ? -0.437 5.903 8.298 1.00 91.31 282 LEU A C 1
ATOM 2130 O O . LEU A 1 282 ? -1.271 6.062 9.185 1.00 91.31 282 LEU A O 1
ATOM 2134 N N . MET A 1 283 ? -0.756 5.355 7.124 1.00 93.50 283 MET A N 1
ATOM 2135 C CA . MET A 1 283 ? -2.121 4.919 6.814 1.00 93.50 283 MET A CA 1
ATOM 2136 C C . MET A 1 283 ? -2.538 3.708 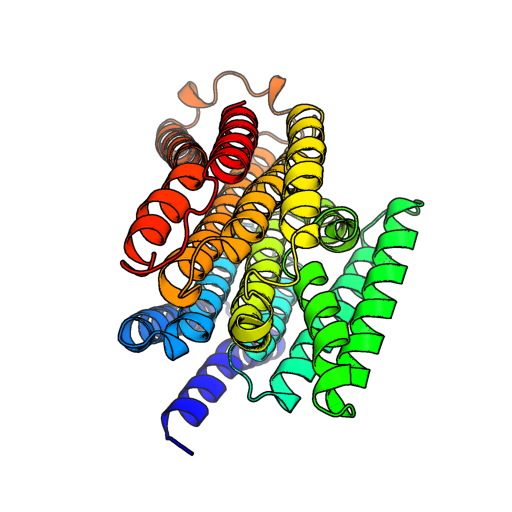7.654 1.00 93.50 283 MET A C 1
ATOM 2138 O O . MET A 1 283 ? -3.671 3.650 8.135 1.00 93.50 283 MET A O 1
ATOM 2142 N N . SER A 1 284 ? -1.618 2.778 7.926 1.00 93.12 284 SER A N 1
ATOM 2143 C CA . SER A 1 284 ? -1.857 1.698 8.889 1.00 93.12 284 SER A CA 1
ATOM 2144 C C . SER A 1 284 ? -2.089 2.222 10.305 1.00 93.12 284 SER A C 1
ATOM 2146 O O . SER A 1 284 ? -3.045 1.810 10.961 1.00 93.12 284 SER A O 1
ATOM 2148 N N . ALA A 1 285 ? -1.271 3.169 10.770 1.00 88.44 285 ALA A N 1
ATOM 2149 C CA . ALA A 1 285 ? -1.425 3.787 12.083 1.00 88.44 285 ALA A CA 1
ATOM 2150 C C . ALA A 1 285 ? -2.753 4.558 12.204 1.00 88.44 285 ALA A C 1
ATOM 2152 O O . ALA A 1 285 ? -3.409 4.479 13.244 1.00 88.44 285 ALA A O 1
ATOM 2153 N N . MET A 1 286 ? -3.203 5.226 11.136 1.00 88.62 286 MET A N 1
ATOM 2154 C CA . MET A 1 286 ? -4.524 5.862 11.057 1.00 88.62 286 MET A CA 1
ATOM 2155 C C . MET A 1 286 ? -5.656 4.838 11.182 1.00 88.62 286 MET A C 1
ATOM 2157 O O . MET A 1 286 ? -6.582 5.039 11.968 1.00 88.62 286 MET A O 1
ATOM 2161 N N . LEU A 1 287 ? -5.573 3.715 10.461 1.00 90.38 287 LEU A N 1
ATOM 2162 C CA . LEU A 1 287 ? -6.569 2.639 10.529 1.00 90.38 287 LEU A CA 1
ATOM 2163 C C . LEU A 1 287 ? -6.622 1.988 11.916 1.00 90.38 287 LEU A C 1
ATOM 2165 O O . LEU A 1 287 ? -7.713 1.759 12.435 1.00 90.38 287 LEU A O 1
ATOM 2169 N N . GLN A 1 288 ? -5.468 1.740 12.539 1.00 86.38 288 GLN A N 1
ATOM 2170 C CA . GLN A 1 288 ? -5.378 1.207 13.903 1.00 86.38 288 GLN A CA 1
ATOM 2171 C C . GLN A 1 288 ? -5.910 2.208 14.938 1.00 86.38 288 GLN A C 1
ATOM 2173 O O . GLN A 1 288 ? -6.706 1.847 15.801 1.00 86.38 288 GLN A O 1
ATOM 2178 N N . SER A 1 289 ? -5.553 3.487 14.807 1.00 85.00 289 SER A N 1
ATOM 2179 C CA . SER A 1 289 ? -6.086 4.565 15.649 1.00 85.00 289 SER A CA 1
ATOM 2180 C C . SER A 1 289 ? -7.605 4.665 15.532 1.00 85.00 289 SER A C 1
ATOM 2182 O O . SER A 1 289 ? -8.299 4.857 16.529 1.00 85.00 289 SER A O 1
ATOM 2184 N N . PHE A 1 290 ? -8.145 4.489 14.324 1.00 82.69 290 PHE A N 1
ATOM 2185 C CA . PHE A 1 290 ? -9.584 4.447 14.125 1.00 82.69 290 PHE A CA 1
ATOM 2186 C C . PHE A 1 290 ? -10.223 3.185 14.724 1.00 82.69 290 PHE A C 1
ATOM 2188 O O . PHE A 1 290 ? -11.294 3.276 15.321 1.00 82.69 290 PHE A O 1
ATOM 2195 N N . ALA A 1 291 ? -9.577 2.021 14.616 1.00 81.94 291 ALA A N 1
ATOM 2196 C CA . ALA A 1 291 ? -10.048 0.792 15.254 1.00 81.94 291 ALA A CA 1
ATOM 2197 C C . ALA A 1 291 ? -10.156 0.946 16.783 1.00 81.94 291 ALA A C 1
ATOM 2199 O O . ALA A 1 291 ? -11.181 0.575 17.349 1.00 81.94 291 ALA A O 1
ATOM 2200 N N . PHE A 1 292 ? -9.183 1.600 17.428 1.00 79.94 292 PHE A N 1
ATOM 2201 C CA . PHE A 1 292 ? -9.259 1.930 18.857 1.00 79.94 292 PHE A CA 1
ATOM 2202 C C . PHE A 1 292 ? -10.468 2.801 19.203 1.00 79.94 292 PHE A C 1
ATOM 2204 O O . PHE A 1 292 ? -11.191 2.534 20.165 1.00 79.94 292 PHE A O 1
ATOM 2211 N N . LEU A 1 293 ? -10.697 3.864 18.428 1.00 79.50 293 LEU A N 1
ATOM 2212 C CA . LEU A 1 293 ? -11.841 4.746 18.658 1.00 79.50 293 LEU A CA 1
ATOM 2213 C C . LEU A 1 293 ? -13.160 4.005 18.471 1.00 79.50 293 LEU A C 1
ATOM 2215 O O . LEU A 1 293 ? -14.098 4.228 19.235 1.00 79.50 293 LEU A O 1
ATOM 2219 N N . HIS A 1 294 ? -13.211 3.112 17.488 1.00 79.06 294 HIS A N 1
ATOM 2220 C CA . HIS A 1 294 ? -14.370 2.282 17.223 1.00 79.06 294 HIS A CA 1
ATOM 2221 C C . HIS A 1 294 ? -14.679 1.317 18.370 1.00 79.06 294 HIS A C 1
ATOM 2223 O O . HIS A 1 294 ? -15.835 1.183 18.751 1.00 79.06 294 HIS A O 1
ATOM 2229 N N . GLU A 1 295 ? -13.666 0.679 18.954 1.00 77.50 295 GLU A N 1
ATOM 2230 C CA . GLU A 1 295 ? -13.853 -0.214 20.100 1.00 77.50 295 GLU A CA 1
ATOM 2231 C C . GLU A 1 295 ? -14.341 0.552 21.339 1.00 77.50 295 GLU A C 1
ATOM 2233 O O . GLU A 1 295 ? -15.255 0.115 22.036 1.00 77.50 295 GLU A O 1
ATOM 2238 N N . ARG A 1 296 ? -13.775 1.739 21.589 1.00 76.31 296 ARG A N 1
ATOM 2239 C CA . ARG A 1 296 ? -14.084 2.533 22.784 1.00 76.31 296 ARG A CA 1
ATOM 2240 C C . ARG A 1 296 ? -15.421 3.271 22.715 1.00 76.31 296 ARG A C 1
ATOM 2242 O O . ARG A 1 296 ? -16.087 3.408 23.738 1.00 76.31 296 ARG A O 1
ATOM 2249 N N . TYR A 1 297 ? -15.778 3.804 21.549 1.00 75.81 297 TYR A N 1
ATOM 2250 C CA . TYR A 1 297 ? -16.959 4.656 21.368 1.00 75.81 297 TYR A CA 1
ATOM 2251 C C . TYR A 1 297 ? -18.035 4.024 20.475 1.00 75.81 297 TYR A C 1
ATOM 2253 O O . TYR A 1 297 ? -19.101 4.610 20.306 1.00 75.81 297 TYR A O 1
ATOM 2261 N N . GLY A 1 298 ? -17.807 2.839 19.908 1.00 73.62 298 GLY A N 1
ATOM 2262 C CA . GLY A 1 298 ? -18.747 2.151 19.023 1.00 73.62 298 GLY A CA 1
ATOM 2263 C C . GLY A 1 298 ? -18.802 2.714 17.595 1.00 73.62 298 GLY A C 1
ATOM 2264 O O . GLY A 1 298 ? -17.941 3.467 17.136 1.00 73.62 298 GLY A O 1
ATOM 2265 N N . THR A 1 299 ? -19.852 2.339 16.862 1.00 65.00 299 THR A N 1
ATOM 2266 C CA . THR A 1 299 ? -20.127 2.756 15.476 1.00 65.00 299 THR A CA 1
ATOM 2267 C C . THR A 1 299 ? -20.635 4.204 15.411 1.00 65.00 299 THR A C 1
ATOM 2269 O O . THR A 1 299 ? -21.811 4.438 15.141 1.00 65.00 299 THR A O 1
ATOM 2272 N N . HIS A 1 300 ? -19.774 5.188 15.664 1.00 59.31 300 HIS A N 1
ATOM 2273 C CA . HIS A 1 300 ? -20.102 6.599 15.440 1.00 59.31 300 HIS A CA 1
ATOM 2274 C C . HIS A 1 300 ? -19.394 7.120 14.186 1.00 59.31 300 HIS A C 1
ATOM 2276 O O . HIS A 1 300 ? -18.231 6.803 13.935 1.00 59.31 300 HIS A O 1
ATOM 2282 N N . ASN A 1 301 ? -20.098 7.926 13.387 1.00 60.22 301 ASN A N 1
ATOM 2283 C CA . ASN A 1 301 ? -19.494 8.626 12.254 1.00 60.22 301 ASN A CA 1
ATOM 2284 C C . ASN A 1 301 ? -18.418 9.589 12.776 1.00 60.22 301 ASN A C 1
ATOM 2286 O O . ASN A 1 301 ? -18.622 10.228 13.810 1.00 60.22 301 ASN A O 1
ATOM 2290 N N . LEU A 1 302 ? -17.307 9.755 12.049 1.00 58.62 302 LEU A N 1
ATOM 2291 C CA . LEU A 1 302 ? -16.241 10.702 12.425 1.00 58.62 302 LEU A CA 1
ATOM 2292 C C . LEU A 1 302 ? -16.782 12.117 12.691 1.00 58.62 302 LEU A C 1
ATOM 2294 O O . LEU A 1 302 ? -16.359 12.777 13.632 1.00 58.62 302 LEU A O 1
ATOM 2298 N N . VAL A 1 303 ? -17.788 12.535 11.919 1.00 59.34 303 VAL A N 1
ATOM 2299 C CA . VAL A 1 303 ? -18.461 13.841 12.041 1.00 59.34 303 VAL A CA 1
ATOM 2300 C C . VAL A 1 303 ? -19.207 14.000 13.376 1.00 59.34 303 VAL A C 1
ATOM 2302 O O . VAL A 1 303 ? -19.388 15.109 13.871 1.00 59.34 303 VAL A O 1
ATOM 2305 N N . THR A 1 304 ? -19.629 12.889 13.981 1.00 61.53 304 THR A N 1
ATOM 2306 C CA . THR A 1 304 ? -20.360 12.868 15.260 1.00 61.53 304 THR A CA 1
ATOM 2307 C C . THR A 1 304 ? -19.450 12.687 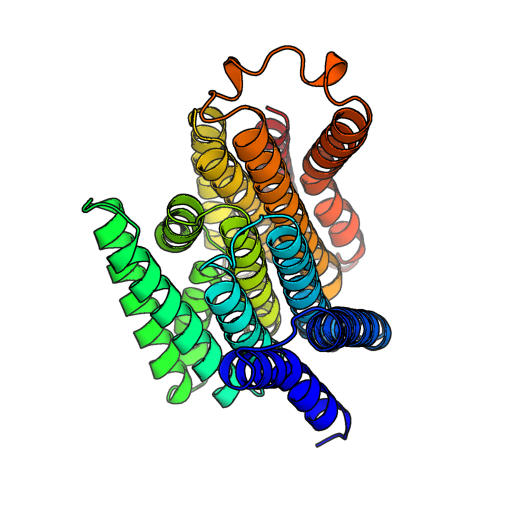16.476 1.00 61.53 304 THR A C 1
ATOM 2309 O O . THR A 1 304 ? -19.883 12.919 17.601 1.00 61.53 304 THR A O 1
ATOM 2312 N N . LEU A 1 305 ? -18.180 12.322 16.264 1.00 64.88 305 LEU A N 1
ATOM 2313 C CA . LEU A 1 305 ? -17.160 12.186 17.307 1.00 64.88 305 LEU A CA 1
ATOM 2314 C C . LEU A 1 305 ? -16.628 13.571 17.714 1.00 64.88 305 LEU A C 1
ATOM 2316 O O . LEU A 1 305 ? -15.495 13.954 17.429 1.00 64.88 305 LEU A O 1
ATOM 2320 N N . GLN A 1 306 ? -17.467 14.350 18.393 1.00 64.31 306 GLN A N 1
ATOM 2321 C CA . GLN A 1 306 ? -17.058 15.620 18.988 1.00 64.31 306 GLN A CA 1
ATOM 2322 C C . GLN A 1 306 ? -16.346 15.383 20.326 1.00 64.31 306 GLN A C 1
ATOM 2324 O O . GLN A 1 306 ? -16.727 14.521 21.113 1.00 64.31 306 GLN A O 1
ATOM 2329 N N . GLY A 1 307 ? -15.307 16.173 20.609 1.00 63.44 307 GLY A N 1
ATOM 2330 C CA . GLY A 1 307 ? -14.713 16.209 21.948 1.00 63.44 307 GLY A CA 1
ATOM 2331 C C . GLY A 1 307 ? -13.740 15.074 22.290 1.00 63.44 307 GLY A C 1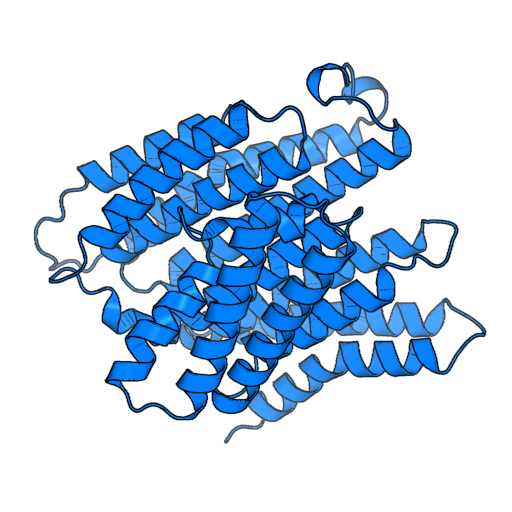
ATOM 2332 O O . GLY A 1 307 ? -13.521 14.822 23.473 1.00 63.44 307 GLY A O 1
ATOM 2333 N N . LEU A 1 308 ? -13.068 14.452 21.307 1.00 59.41 308 LEU A N 1
ATOM 2334 C CA . LEU A 1 308 ? -11.955 13.508 21.557 1.00 59.41 308 LEU A CA 1
ATOM 2335 C C . LEU A 1 308 ? -10.938 14.037 22.594 1.00 59.41 308 LEU A C 1
ATOM 2337 O O . LEU A 1 308 ? -10.336 13.274 23.350 1.00 59.41 308 LEU A O 1
ATOM 2341 N N . GLY A 1 309 ? -10.762 15.362 22.645 1.00 55.94 309 GLY A N 1
ATOM 2342 C CA . GLY A 1 309 ? -9.809 16.035 23.520 1.00 55.94 309 GLY A CA 1
ATOM 2343 C C . GLY A 1 309 ? -10.130 16.053 25.014 1.00 55.94 309 GLY A C 1
ATOM 2344 O O . GLY A 1 309 ? -9.195 16.258 25.783 1.00 55.94 309 GLY A O 1
ATOM 2345 N N . SER A 1 310 ? -11.378 15.836 25.446 1.00 63.62 310 SER A N 1
ATOM 2346 C CA . SER A 1 310 ? -11.715 15.808 26.881 1.00 63.62 310 SER A CA 1
ATOM 2347 C C . SER A 1 310 ? -11.598 14.404 27.483 1.00 63.62 310 SER A C 1
ATOM 2349 O O . SER A 1 310 ? -11.189 14.267 28.632 1.00 63.62 310 SER A O 1
ATOM 2351 N N . GLY A 1 311 ? -11.892 13.356 26.703 1.00 68.31 311 GLY A N 1
ATOM 2352 C CA . GLY A 1 311 ? -11.861 11.963 27.169 1.00 68.31 311 GLY A CA 1
ATOM 2353 C C . GLY A 1 311 ? -10.526 11.230 26.986 1.00 68.31 311 GLY A C 1
ATOM 2354 O O . GLY A 1 311 ? -10.296 10.218 27.650 1.00 68.31 311 GLY A O 1
ATOM 2355 N N . LEU A 1 312 ? -9.653 11.705 26.085 1.00 75.50 312 LEU A N 1
ATOM 2356 C CA . LEU A 1 312 ? -8.430 11.008 25.663 1.00 75.50 312 LEU A CA 1
ATOM 2357 C C . LEU A 1 312 ? -7.270 11.975 25.305 1.00 75.50 312 LEU A C 1
ATOM 2359 O O . LEU A 1 312 ? -6.820 12.031 24.156 1.00 75.50 312 LEU A O 1
ATOM 2363 N N . PRO A 1 313 ? -6.714 12.732 26.269 1.00 72.75 313 PRO A N 1
ATOM 2364 C CA . PRO A 1 313 ? -5.752 13.801 25.979 1.00 72.75 313 PRO A CA 1
ATOM 2365 C C . PRO A 1 313 ? -4.430 13.310 25.361 1.00 72.75 313 PRO A C 1
ATOM 2367 O O . PRO A 1 313 ? -3.876 13.982 24.491 1.00 72.75 313 PRO A O 1
ATOM 2370 N N . ARG A 1 314 ? -3.935 12.130 25.768 1.00 75.38 314 ARG A N 1
ATOM 2371 C CA . ARG A 1 314 ? -2.701 11.531 25.216 1.00 75.38 314 ARG A CA 1
ATOM 2372 C C . ARG A 1 314 ? -2.894 11.043 23.781 1.00 75.38 314 ARG A C 1
ATOM 2374 O O . ARG A 1 314 ? -2.070 11.338 22.922 1.00 75.38 314 ARG A O 1
ATOM 2381 N N . PHE A 1 315 ? -4.007 10.355 23.519 1.00 78.31 315 PHE A N 1
ATOM 2382 C CA . PHE A 1 315 ? -4.355 9.906 22.171 1.00 78.31 315 PHE A CA 1
ATOM 2383 C C . PHE A 1 315 ? -4.566 11.096 21.237 1.00 78.31 315 PHE A C 1
ATOM 2385 O O . PHE A 1 315 ? -4.072 11.062 20.121 1.00 78.31 315 PHE A O 1
ATOM 2392 N N . ARG A 1 316 ? -5.208 12.181 21.699 1.00 78.50 316 ARG A N 1
ATOM 2393 C CA . ARG A 1 316 ? -5.320 13.419 20.916 1.00 78.50 316 ARG A CA 1
ATOM 2394 C C . ARG A 1 316 ? -3.950 13.908 20.457 1.00 78.50 316 ARG A C 1
ATOM 2396 O O . ARG A 1 316 ? -3.782 14.168 19.276 1.00 78.50 316 ARG A O 1
ATOM 2403 N N . GLY A 1 317 ? -2.988 14.029 21.375 1.00 74.38 317 GLY A N 1
ATOM 2404 C CA . GLY A 1 317 ? -1.638 14.481 21.028 1.00 74.38 317 GLY A CA 1
ATOM 2405 C C . GLY A 1 317 ? -0.994 13.609 19.947 1.00 74.38 317 GLY A C 1
ATOM 2406 O O . GLY A 1 317 ? -0.519 14.133 18.944 1.00 74.38 317 GLY A O 1
ATOM 2407 N N . ALA A 1 318 ? -1.055 12.285 20.114 1.00 76.94 318 ALA A N 1
ATOM 2408 C CA . ALA A 1 318 ? -0.516 11.334 19.142 1.00 76.94 318 ALA A CA 1
ATOM 2409 C C . ALA A 1 318 ? -1.253 11.377 17.789 1.00 76.94 318 ALA A C 1
ATOM 2411 O O . ALA A 1 318 ? -0.619 11.380 16.739 1.00 76.94 318 ALA A O 1
ATOM 2412 N N . PHE A 1 319 ? -2.584 11.458 17.805 1.00 79.38 319 PHE A N 1
ATOM 2413 C CA . PHE A 1 319 ? -3.415 11.496 16.605 1.00 79.38 319 PHE A CA 1
ATOM 2414 C C . PHE A 1 319 ? -3.222 12.800 15.821 1.00 79.38 319 PHE A C 1
ATOM 2416 O O . PHE A 1 319 ? -3.044 12.765 14.609 1.00 79.38 319 PHE A O 1
ATOM 2423 N N . THR A 1 320 ? -3.164 13.949 16.504 1.00 82.00 320 THR A N 1
ATOM 2424 C CA . THR A 1 320 ? -2.830 15.237 15.878 1.00 82.00 320 THR A CA 1
ATOM 2425 C C . THR A 1 320 ? -1.426 15.212 15.283 1.00 82.00 320 THR A C 1
ATOM 2427 O O . THR A 1 320 ? -1.253 15.633 14.147 1.00 82.00 320 THR A O 1
ATOM 2430 N N . PHE A 1 321 ? -0.436 14.673 16.002 1.00 78.94 321 PHE A N 1
ATOM 2431 C CA . PHE A 1 321 ? 0.919 14.516 15.472 1.00 78.94 321 PHE A CA 1
ATOM 2432 C C . PHE A 1 321 ? 0.942 13.651 14.204 1.00 78.94 321 PHE A C 1
ATOM 2434 O O . PHE A 1 321 ? 1.565 14.022 13.214 1.00 78.94 321 PHE A O 1
ATOM 2441 N N . MET A 1 322 ? 0.207 12.538 14.199 1.00 83.00 322 MET A N 1
ATOM 2442 C CA . MET A 1 322 ? 0.092 11.655 13.041 1.00 83.00 322 MET A CA 1
ATOM 2443 C C . MET A 1 322 ? -0.576 12.347 11.840 1.00 83.00 322 MET A C 1
ATOM 2445 O O . MET A 1 322 ? -0.096 12.197 10.720 1.00 83.00 322 MET A O 1
ATOM 2449 N N . ILE A 1 323 ? -1.634 13.139 12.054 1.00 83.88 323 ILE A N 1
ATOM 2450 C CA . ILE A 1 323 ? -2.251 13.952 10.990 1.00 83.88 323 ILE A CA 1
ATOM 2451 C C . ILE A 1 323 ? -1.239 14.959 10.437 1.00 83.88 323 ILE A C 1
ATOM 2453 O O . ILE A 1 323 ? -1.090 15.063 9.222 1.00 83.88 323 ILE A O 1
ATOM 2457 N N . SER A 1 324 ? -0.497 15.652 11.305 1.00 83.00 324 SER A N 1
ATOM 2458 C CA . SER A 1 324 ? 0.545 16.589 10.875 1.00 83.00 324 SER A CA 1
ATOM 2459 C C . SER A 1 324 ? 1.621 15.904 10.028 1.00 83.00 324 SER A C 1
ATOM 2461 O O . SER A 1 324 ? 2.059 16.469 9.030 1.00 83.00 324 SER A O 1
ATOM 2463 N N . LEU A 1 325 ? 2.023 14.675 10.373 1.00 81.50 325 LEU A N 1
ATOM 2464 C CA . LEU A 1 325 ? 2.950 13.890 9.551 1.00 81.50 325 LEU A CA 1
ATOM 2465 C C . LEU A 1 325 ? 2.356 13.552 8.180 1.00 81.50 325 LEU A C 1
ATOM 2467 O O . LEU A 1 325 ? 3.042 13.686 7.171 1.00 81.50 325 LEU A O 1
ATOM 2471 N N . VAL A 1 326 ? 1.080 13.161 8.129 1.00 85.19 326 VAL A N 1
ATOM 2472 C CA . VAL A 1 326 ? 0.379 12.875 6.870 1.00 85.19 326 VAL A CA 1
ATOM 2473 C C . VAL A 1 326 ? 0.292 14.119 5.976 1.00 85.19 326 VAL A C 1
ATOM 2475 O O . VAL A 1 326 ? 0.531 14.009 4.778 1.00 85.19 326 VAL A O 1
ATOM 2478 N N . MET A 1 327 ? 0.055 15.307 6.539 1.00 85.69 327 MET A N 1
ATOM 2479 C CA . MET A 1 327 ? 0.061 16.572 5.787 1.00 85.69 327 MET A CA 1
ATOM 2480 C C . MET A 1 327 ? 1.443 16.940 5.225 1.00 85.69 327 MET A C 1
ATOM 2482 O O . MET A 1 327 ? 1.527 17.616 4.204 1.00 85.69 327 MET A O 1
ATOM 2486 N N . LEU A 1 328 ? 2.527 16.500 5.870 1.00 83.38 328 LEU A N 1
ATOM 2487 C CA . LEU A 1 328 ? 3.899 16.743 5.412 1.00 83.38 328 LEU A CA 1
ATOM 2488 C C . LEU A 1 328 ? 4.357 15.749 4.337 1.00 83.38 328 LEU A C 1
ATOM 2490 O O . LEU A 1 328 ? 5.279 16.063 3.581 1.00 83.38 328 LEU A O 1
ATOM 2494 N N . LEU A 1 329 ? 3.721 14.573 4.241 1.00 85.06 329 LEU A N 1
ATOM 2495 C CA . LEU A 1 329 ? 4.101 13.519 3.295 1.00 85.06 329 LEU A CA 1
ATOM 2496 C C . LEU A 1 329 ? 4.267 14.013 1.852 1.00 85.06 329 LEU A C 1
ATOM 2498 O O . LEU A 1 329 ? 5.263 13.629 1.251 1.00 85.06 329 LEU A O 1
ATOM 2502 N N . PRO A 1 330 ? 3.385 14.853 1.275 1.00 86.62 330 PRO A N 1
ATOM 2503 C CA . PRO A 1 330 ? 3.533 15.291 -0.113 1.00 86.62 330 PRO A CA 1
ATOM 2504 C C . PRO A 1 330 ? 4.827 16.075 -0.386 1.00 86.62 330 PRO A C 1
ATOM 2506 O O . PRO A 1 330 ? 5.334 16.058 -1.502 1.00 86.62 330 PRO A O 1
ATOM 2509 N N . ILE A 1 331 ? 5.393 16.734 0.629 1.00 82.88 331 ILE A N 1
ATOM 2510 C CA . ILE A 1 331 ? 6.583 17.587 0.493 1.00 82.88 331 ILE A CA 1
ATOM 2511 C C . ILE A 1 331 ? 7.870 16.758 0.492 1.00 82.88 331 ILE A C 1
ATOM 2513 O O . ILE A 1 331 ? 8.801 17.042 -0.262 1.00 82.88 331 ILE A O 1
ATOM 2517 N N . LEU A 1 332 ? 7.926 15.732 1.344 1.00 78.62 332 LEU A N 1
ATOM 2518 C CA . LEU A 1 332 ? 9.126 14.929 1.583 1.00 78.62 332 LEU A CA 1
ATOM 2519 C C . LEU A 1 332 ? 9.748 14.317 0.313 1.00 78.62 332 LEU A C 1
ATOM 2521 O O . LEU A 1 332 ? 10.949 14.512 0.119 1.00 78.62 332 LEU A O 1
ATOM 2525 N N . PRO A 1 333 ? 9.000 13.625 -0.574 1.00 79.94 333 PRO A N 1
ATOM 2526 C CA . PRO A 1 333 ? 9.589 13.007 -1.758 1.00 79.94 333 PRO A CA 1
ATOM 2527 C C . PRO A 1 333 ? 10.050 14.047 -2.778 1.00 79.94 333 PRO A C 1
ATOM 2529 O O . PRO A 1 333 ? 10.979 13.781 -3.528 1.00 79.94 333 PRO A O 1
ATOM 2532 N N . VAL A 1 334 ? 9.444 15.238 -2.790 1.00 80.06 334 VAL A N 1
ATOM 2533 C CA . VAL A 1 334 ? 9.846 16.332 -3.678 1.00 80.06 334 VAL A CA 1
ATOM 2534 C C . VAL A 1 334 ? 11.191 16.897 -3.236 1.00 80.06 334 VAL A C 1
ATOM 2536 O O . VAL A 1 334 ? 12.109 16.979 -4.043 1.00 80.06 334 VAL A O 1
ATOM 2539 N N . VAL A 1 335 ? 11.346 17.220 -1.948 1.00 79.00 335 VAL A N 1
ATOM 2540 C CA . VAL A 1 335 ? 12.620 17.723 -1.405 1.00 79.00 335 VAL A CA 1
ATOM 2541 C C . VAL A 1 335 ? 13.731 16.685 -1.558 1.00 79.00 335 VAL A C 1
ATOM 2543 O O . VAL A 1 335 ? 14.821 17.029 -2.003 1.00 79.00 335 VAL A O 1
ATOM 2546 N N . ALA A 1 336 ? 13.455 15.420 -1.229 1.00 79.12 336 ALA A N 1
ATOM 2547 C CA . ALA A 1 336 ? 14.429 14.342 -1.370 1.00 79.12 336 ALA A CA 1
ATOM 2548 C C . ALA A 1 336 ? 14.774 14.056 -2.842 1.00 79.12 336 ALA A C 1
ATOM 2550 O O . ALA A 1 336 ? 15.943 13.881 -3.167 1.00 79.12 336 ALA A O 1
ATOM 2551 N N . GLY A 1 337 ? 13.786 14.059 -3.739 1.00 73.50 337 GLY A N 1
ATOM 2552 C CA . GLY A 1 337 ? 13.985 13.824 -5.170 1.00 73.50 337 GLY A CA 1
ATOM 2553 C C . GLY A 1 337 ? 14.730 14.955 -5.882 1.00 73.50 337 GLY A C 1
ATOM 2554 O O . GLY A 1 337 ? 15.530 14.696 -6.773 1.00 73.50 337 GLY A O 1
ATOM 2555 N N . PHE A 1 338 ? 14.577 16.211 -5.445 1.00 76.94 338 PHE A N 1
ATOM 2556 C CA . PHE A 1 338 ? 15.394 17.318 -5.963 1.00 76.94 338 PHE A CA 1
ATOM 2557 C C . PHE A 1 338 ? 16.896 17.121 -5.712 1.00 76.94 338 PHE A C 1
ATOM 2559 O O . PHE A 1 338 ? 17.707 17.616 -6.492 1.00 76.94 338 PHE A O 1
ATOM 2566 N N . LEU A 1 339 ? 17.277 16.376 -4.669 1.00 76.75 339 LEU A N 1
ATOM 2567 C CA . LEU A 1 339 ? 18.676 16.034 -4.401 1.00 76.75 339 LEU A CA 1
ATOM 2568 C C . LEU A 1 339 ? 19.225 14.969 -5.363 1.00 76.75 339 LEU A C 1
ATOM 2570 O O . LEU A 1 339 ? 20.439 14.801 -5.430 1.00 76.75 339 LEU A O 1
ATOM 2574 N N . THR A 1 340 ? 18.363 14.258 -6.100 1.00 74.88 340 THR A N 1
ATOM 2575 C CA . THR A 1 340 ? 18.763 13.177 -7.016 1.00 74.88 340 THR A CA 1
ATOM 2576 C C . THR A 1 340 ? 18.715 13.575 -8.491 1.00 74.88 340 THR A C 1
ATOM 2578 O O . THR A 1 340 ? 19.009 12.740 -9.348 1.00 74.88 340 THR A O 1
ATOM 2581 N N . ILE A 1 341 ? 18.380 14.834 -8.809 1.00 71.19 341 ILE A N 1
ATOM 2582 C CA . ILE A 1 341 ? 18.368 15.329 -10.190 1.00 71.19 341 ILE A CA 1
ATOM 2583 C C . ILE A 1 341 ? 19.813 15.458 -10.702 1.00 71.19 341 ILE A C 1
ATOM 2585 O O . ILE A 1 341 ? 20.619 16.169 -10.094 1.00 71.19 341 ILE A O 1
ATOM 2589 N N . PRO A 1 342 ? 20.166 14.830 -11.838 1.00 65.56 342 PRO A N 1
ATOM 2590 C CA . PRO A 1 342 ? 21.488 14.990 -12.426 1.00 65.56 342 PRO A CA 1
ATOM 2591 C C . PRO A 1 342 ? 21.696 16.424 -12.940 1.00 65.56 342 PRO A C 1
ATOM 2593 O O . PRO A 1 342 ? 20.882 16.955 -13.694 1.00 65.56 342 PRO A O 1
ATOM 2596 N N . LEU A 1 343 ? 22.841 17.023 -12.592 1.00 58.94 343 LEU A N 1
ATOM 2597 C CA . LEU A 1 343 ? 23.228 18.412 -12.915 1.00 58.94 343 LEU A CA 1
ATOM 2598 C C . LEU A 1 343 ? 23.258 18.747 -14.422 1.00 58.94 343 LEU A C 1
ATOM 2600 O O . LEU A 1 343 ? 23.297 19.920 -14.781 1.00 58.94 343 LEU A O 1
ATOM 2604 N N . ASN A 1 344 ? 23.229 17.733 -15.292 1.00 56.78 344 ASN A N 1
ATOM 2605 C CA . ASN A 1 344 ? 23.332 17.866 -16.749 1.00 56.78 344 ASN A CA 1
ATOM 2606 C C . ASN A 1 344 ? 22.023 17.519 -17.493 1.00 56.78 344 ASN A C 1
ATOM 2608 O O . ASN A 1 344 ? 22.039 17.372 -18.715 1.00 56.78 344 ASN A O 1
ATOM 2612 N N . GLY A 1 345 ? 20.908 17.324 -16.779 1.00 55.19 345 GLY A N 1
ATOM 2613 C CA . GLY A 1 345 ? 19.619 16.959 -17.375 1.00 55.19 345 GLY A CA 1
ATOM 2614 C C . GLY A 1 345 ? 18.955 18.116 -18.132 1.00 55.19 345 GLY A C 1
ATOM 2615 O O . GLY A 1 345 ? 18.965 19.255 -17.671 1.00 55.19 345 GLY A O 1
ATOM 2616 N N . SER A 1 346 ? 18.359 17.812 -19.289 1.00 54.09 346 SER A N 1
ATOM 2617 C CA . SER A 1 346 ? 17.530 18.737 -20.077 1.00 54.09 346 SER A CA 1
ATOM 2618 C C . SER A 1 346 ? 16.421 19.381 -19.238 1.00 54.09 346 SER A C 1
ATOM 2620 O O . SER A 1 346 ? 15.899 18.731 -18.331 1.00 54.09 346 SER A O 1
ATOM 2622 N N . GLU A 1 347 ? 16.013 20.606 -19.594 1.00 55.19 347 GLU A N 1
ATOM 2623 C CA . GLU A 1 347 ? 14.927 21.365 -18.954 1.00 55.19 347 GLU A CA 1
ATOM 2624 C C . GLU A 1 347 ? 13.650 20.522 -18.772 1.00 55.19 347 GLU A C 1
ATOM 2626 O O . GLU A 1 347 ? 12.814 20.388 -19.666 1.00 55.19 347 GLU A O 1
ATOM 2631 N N . THR A 1 348 ? 13.492 19.929 -17.591 1.00 61.66 348 THR A N 1
ATOM 2632 C CA . THR A 1 348 ? 12.289 19.195 -17.206 1.00 61.66 348 THR A CA 1
ATOM 2633 C C . THR A 1 348 ? 11.256 20.216 -16.752 1.00 61.66 348 THR A C 1
ATOM 2635 O O . THR A 1 348 ? 11.476 20.971 -15.804 1.00 61.66 348 THR A O 1
ATOM 2638 N N . SER A 1 349 ? 10.115 20.276 -17.441 1.00 69.19 349 SER A N 1
ATOM 2639 C CA . SER A 1 349 ? 9.016 21.151 -17.029 1.00 69.19 349 SER A CA 1
ATOM 2640 C C . SER A 1 349 ? 8.533 20.740 -15.637 1.00 69.19 349 SER A C 1
ATOM 2642 O O . SER A 1 349 ? 7.969 19.663 -15.462 1.00 69.19 349 SER A O 1
ATOM 2644 N N . LEU A 1 350 ? 8.733 21.606 -14.642 1.00 75.12 350 LEU A N 1
ATOM 2645 C CA . LEU A 1 350 ? 8.308 21.366 -13.256 1.00 75.12 350 LEU A CA 1
ATOM 2646 C C . LEU A 1 350 ? 6.796 21.548 -13.050 1.00 75.12 350 LEU A C 1
ATOM 2648 O O . LEU A 1 350 ? 6.271 21.227 -11.985 1.00 75.12 350 LEU A O 1
ATOM 2652 N N . PHE A 1 351 ? 6.078 22.060 -14.053 1.00 80.75 351 PHE A N 1
ATOM 2653 C CA . PHE A 1 351 ? 4.656 22.379 -13.935 1.00 80.75 351 PHE A CA 1
ATOM 2654 C C . PHE A 1 351 ? 3.775 21.162 -13.587 1.00 80.75 351 PHE A C 1
ATOM 2656 O O . PHE A 1 351 ? 2.992 21.273 -12.641 1.00 80.75 351 PHE A O 1
ATOM 2663 N N . PRO A 1 352 ? 3.894 19.992 -14.251 1.00 78.06 352 PRO A N 1
ATOM 2664 C CA . PRO A 1 352 ? 3.091 18.816 -13.909 1.00 78.06 352 PRO A CA 1
ATOM 2665 C C . PRO A 1 352 ? 3.363 18.302 -12.490 1.00 78.06 352 PRO A C 1
ATOM 2667 O O . PRO A 1 352 ? 2.434 17.891 -11.798 1.00 78.06 352 PRO A O 1
ATOM 2670 N N . VAL A 1 353 ? 4.620 18.376 -12.040 1.00 80.19 353 VAL A N 1
ATOM 2671 C CA . VAL A 1 353 ? 5.036 17.981 -10.686 1.00 80.19 353 VAL A CA 1
ATOM 2672 C C . VAL A 1 353 ? 4.426 18.909 -9.642 1.00 80.19 353 VAL A C 1
ATOM 2674 O O . VAL A 1 353 ? 3.844 18.439 -8.666 1.00 80.19 353 VAL A O 1
ATOM 2677 N N . LEU A 1 354 ? 4.500 20.224 -9.867 1.00 84.94 354 LEU A N 1
ATOM 2678 C CA . LEU A 1 354 ? 3.900 21.219 -8.982 1.00 84.94 354 LEU A CA 1
ATOM 2679 C C . LEU A 1 354 ? 2.376 21.050 -8.909 1.00 84.94 354 LEU A C 1
ATOM 2681 O O . LEU A 1 354 ? 1.803 21.070 -7.824 1.00 84.94 354 LEU A O 1
ATOM 2685 N N . LEU A 1 355 ? 1.723 20.840 -10.055 1.00 87.88 355 LEU A N 1
ATOM 2686 C CA . LEU A 1 355 ? 0.280 20.622 -10.127 1.00 87.88 355 LEU A CA 1
ATOM 2687 C C . LEU A 1 355 ? -0.139 19.374 -9.338 1.00 87.88 355 LEU A C 1
ATOM 2689 O O . LEU A 1 355 ? -1.078 19.436 -8.543 1.00 87.88 355 LEU A O 1
ATOM 2693 N N . LEU A 1 356 ? 0.571 18.259 -9.531 1.00 88.12 356 LEU A N 1
ATOM 2694 C CA . LEU A 1 356 ? 0.331 17.012 -8.808 1.00 88.12 356 LEU A CA 1
ATOM 2695 C C . LEU A 1 356 ? 0.533 17.196 -7.300 1.00 88.12 356 LEU A C 1
ATOM 2697 O O . LEU A 1 356 ? -0.329 16.796 -6.518 1.00 88.12 356 LEU A O 1
ATOM 2701 N N . LEU A 1 357 ? 1.625 17.855 -6.900 1.00 89.12 357 LEU A N 1
ATOM 2702 C CA . LEU A 1 357 ? 1.909 18.190 -5.507 1.00 89.12 357 LEU A CA 1
ATOM 2703 C C . LEU A 1 357 ? 0.774 19.013 -4.894 1.00 89.12 357 LEU A C 1
ATOM 2705 O O . LEU A 1 357 ? 0.297 18.671 -3.816 1.00 89.12 357 LEU A O 1
ATOM 2709 N N . CYS A 1 358 ? 0.312 20.065 -5.576 1.00 88.88 358 CYS A N 1
ATOM 2710 C CA . CYS A 1 358 ? -0.784 20.900 -5.095 1.00 88.88 358 CYS A CA 1
ATOM 2711 C C . CYS A 1 358 ? -2.066 20.085 -4.903 1.00 88.88 358 CYS A C 1
ATOM 2713 O O . CYS A 1 358 ? -2.674 20.172 -3.841 1.00 88.88 358 CYS A O 1
ATOM 2715 N N . ILE A 1 359 ? -2.465 19.273 -5.886 1.00 88.62 359 ILE A N 1
ATOM 2716 C CA . ILE A 1 359 ? -3.685 18.453 -5.798 1.00 88.62 359 ILE A CA 1
ATOM 2717 C C . ILE A 1 359 ? -3.609 17.496 -4.607 1.00 88.62 359 ILE A C 1
ATOM 2719 O O . ILE A 1 359 ? -4.533 17.444 -3.794 1.00 88.62 359 ILE A O 1
ATOM 2723 N N . VAL A 1 360 ? -2.499 16.767 -4.489 1.00 89.81 360 VAL A N 1
ATOM 2724 C CA . VAL A 1 360 ? -2.296 15.780 -3.425 1.00 89.81 360 VAL A CA 1
ATOM 2725 C C . VAL A 1 360 ? -2.245 16.462 -2.060 1.00 89.81 360 VAL A C 1
ATOM 2727 O O . VAL A 1 360 ? -2.914 16.015 -1.133 1.00 89.81 360 VAL A O 1
ATOM 2730 N N . TRP A 1 361 ? -1.516 17.573 -1.934 1.00 88.31 361 TRP A N 1
ATOM 2731 C CA . TRP A 1 361 ? -1.431 18.331 -0.688 1.00 88.31 361 TRP A CA 1
ATOM 2732 C C . TRP A 1 361 ? -2.801 18.859 -0.271 1.00 88.31 361 TRP A C 1
ATOM 2734 O O . TRP A 1 361 ? -3.242 18.575 0.846 1.00 88.31 361 TRP A O 1
ATOM 2744 N N . PHE A 1 362 ? -3.495 19.589 -1.152 1.00 85.31 362 PHE A N 1
ATOM 2745 C CA . PHE A 1 362 ? -4.818 20.132 -0.843 1.00 85.31 362 PHE A CA 1
ATOM 2746 C C . PHE A 1 362 ? -5.775 19.022 -0.424 1.00 85.31 362 PHE A C 1
ATOM 2748 O O . PHE A 1 362 ? -6.453 19.170 0.585 1.00 85.31 362 PHE A O 1
ATOM 2755 N N . SER A 1 363 ? -5.781 17.892 -1.130 1.00 83.56 363 SER A N 1
ATOM 2756 C CA . SER A 1 363 ? -6.648 16.775 -0.771 1.00 83.56 363 SER A CA 1
ATOM 2757 C C . SER A 1 363 ? -6.344 16.160 0.584 1.00 83.56 363 SER A C 1
ATOM 2759 O O . SER A 1 363 ? -7.279 15.758 1.258 1.00 83.56 363 SER A O 1
ATOM 2761 N N . VAL A 1 364 ? -5.072 15.980 0.931 1.00 79.88 364 VAL A N 1
ATOM 2762 C CA . VAL A 1 364 ? -4.673 15.309 2.179 1.00 79.88 364 VAL A CA 1
ATOM 2763 C C . VAL A 1 364 ? -4.841 16.241 3.385 1.00 79.88 364 VAL A C 1
ATOM 2765 O O . VAL A 1 364 ? -4.906 15.786 4.523 1.00 79.88 364 VAL A O 1
ATOM 2768 N N . SER A 1 365 ? -4.897 17.551 3.134 1.00 78.56 365 SER A N 1
ATOM 2769 C CA . SER A 1 365 ? -5.109 18.572 4.164 1.00 78.56 365 SER A CA 1
ATOM 2770 C C . SER A 1 365 ? -6.574 18.747 4.570 1.00 78.56 365 SER A C 1
ATOM 2772 O O . SER A 1 365 ? -6.829 19.248 5.665 1.00 78.56 365 SER A O 1
ATOM 2774 N N . TRP A 1 366 ? -7.505 18.385 3.686 1.00 68.81 366 TRP A N 1
ATOM 2775 C CA . TRP A 1 366 ? -8.941 18.308 3.963 1.00 68.81 366 TRP A CA 1
ATOM 2776 C C . TRP A 1 366 ? -9.286 16.978 4.627 1.00 68.81 366 TRP A C 1
ATOM 2778 O O . TRP A 1 366 ? -10.122 17.006 5.560 1.00 68.81 366 TRP A O 1
#

Sequence (366 aa):
MSIEYDLLLLFSLVPVLLMAGHTMERTSPSAWWGVGIASMLIAGAGFLAFGWESEISSFVSLPAAAILLSCFCALLWQKDASRVSDDVVPIILLAVLGLGGVIGVVPINRLFMIGLLGYGGFYLSRHMAASLQKTLALVHLGLAVVFGIVTLFLDETGLMVAGLFLLVTFLPLVPFHLPFLGVVRSSRESLAGVWVVVWLATGLSQLKNLEELFHPEGMWIIPAFALVSALYASLKATGHLLPREGIAYAAITLLALLWGLLATFSHVAVWGVPYGIAVALLMSAMLQSFAFLHERYGTHNLVTLQGLGSGLPRFRGAFTFMISLVMLLPILPVVAGFLTIPLNGSETSLFPVLLLLCIVWFSVSW